Protein AF-L1I7W7-F1 (afdb_monomer_lite)

Organism: Guillardia theta (strain CCMP2712) (NCBI:txid905079)

Structure (mmCIF, N/CA/C/O backbone):
data_AF-L1I7W7-F1
#
_entry.id   AF-L1I7W7-F1
#
loop_
_atom_site.group_PDB
_atom_site.id
_atom_site.type_symbol
_atom_site.label_atom_id
_atom_site.label_alt_id
_atom_site.label_comp_id
_atom_site.label_asym_id
_atom_site.label_entity_id
_atom_site.label_seq_id
_atom_site.pdbx_PDB_ins_code
_atom_site.Cartn_x
_atom_site.Cartn_y
_atom_site.Cartn_z
_atom_site.occupancy
_atom_site.B_iso_or_equiv
_atom_site.auth_seq_id
_atom_site.auth_comp_id
_atom_site.auth_asym_id
_atom_site.auth_atom_id
_atom_site.pdbx_PDB_model_num
ATOM 1 N N . MET A 1 1 ? 1.269 -65.094 30.958 1.00 36.72 1 MET A N 1
ATOM 2 C CA . MET A 1 1 ? 2.518 -65.796 30.588 1.00 36.72 1 MET A CA 1
ATOM 3 C C . MET A 1 1 ? 2.529 -65.877 29.067 1.00 36.72 1 MET A C 1
ATOM 5 O O . MET A 1 1 ? 1.507 -66.263 28.523 1.00 36.72 1 MET A O 1
ATOM 9 N N . LEU A 1 2 ? 3.437 -65.154 28.394 1.00 35.75 2 LEU A N 1
ATOM 10 C CA . LEU A 1 2 ? 4.719 -65.674 27.857 1.00 35.75 2 LEU A CA 1
ATOM 11 C C . LEU A 1 2 ? 4.462 -66.864 26.915 1.00 35.75 2 LEU A C 1
ATOM 13 O O . LEU A 1 2 ? 3.863 -67.830 27.360 1.00 35.75 2 LEU A O 1
ATOM 17 N N . GLY A 1 3 ? 4.860 -66.923 25.649 1.00 29.97 3 GLY A N 1
ATOM 18 C CA . GLY A 1 3 ? 5.730 -66.153 24.753 1.00 29.97 3 GLY A CA 1
ATOM 19 C C . GLY A 1 3 ? 5.675 -66.890 23.389 1.00 29.97 3 GLY A C 1
ATOM 20 O O . GLY A 1 3 ? 5.255 -68.041 23.355 1.00 29.97 3 GLY A O 1
ATOM 21 N N . SER A 1 4 ? 5.854 -66.221 22.243 1.00 33.38 4 SER A N 1
ATOM 22 C CA . SER A 1 4 ? 7.149 -66.083 21.532 1.00 33.38 4 SER A CA 1
ATOM 23 C C . SER A 1 4 ? 7.633 -67.430 20.923 1.00 33.38 4 SER A C 1
ATOM 25 O O . SER A 1 4 ? 7.645 -68.423 21.631 1.00 33.38 4 SER A O 1
ATOM 27 N N . THR A 1 5 ? 8.092 -67.604 19.671 1.00 39.66 5 THR A N 1
ATOM 28 C CA . THR A 1 5 ? 8.604 -66.693 18.624 1.00 39.66 5 THR A CA 1
ATOM 29 C C . THR A 1 5 ? 8.918 -67.487 17.323 1.00 39.66 5 THR A C 1
ATOM 31 O O . THR A 1 5 ? 9.081 -68.702 17.386 1.00 39.66 5 THR A O 1
ATOM 34 N N . THR A 1 6 ? 9.199 -66.747 16.228 1.00 45.16 6 THR A N 1
ATOM 35 C CA . THR A 1 6 ? 10.206 -66.980 15.136 1.00 45.16 6 THR A CA 1
ATOM 36 C C . THR A 1 6 ? 9.946 -68.022 14.025 1.00 45.16 6 THR A C 1
ATOM 38 O O . THR A 1 6 ? 9.385 -69.064 14.314 1.00 45.16 6 THR A O 1
ATOM 41 N N . HIS A 1 7 ? 10.368 -67.891 12.747 1.00 38.56 7 HIS A N 1
ATOM 42 C CA . HIS A 1 7 ? 11.077 -66.882 11.913 1.00 38.56 7 HIS A CA 1
ATOM 43 C C . HIS A 1 7 ? 11.043 -67.322 10.417 1.00 38.56 7 HIS A C 1
ATOM 45 O O . HIS A 1 7 ? 10.821 -68.498 10.149 1.00 38.56 7 HIS A O 1
ATOM 51 N N . GLY A 1 8 ? 11.390 -66.414 9.484 1.00 31.00 8 GLY A N 1
ATOM 52 C CA . GLY A 1 8 ? 11.842 -66.715 8.102 1.00 31.00 8 GLY A CA 1
ATOM 53 C C . GLY A 1 8 ? 11.223 -65.780 7.045 1.00 31.00 8 GLY A C 1
ATOM 54 O O . GLY A 1 8 ? 10.078 -66.000 6.679 1.00 31.00 8 GLY A O 1
ATOM 55 N N . ILE A 1 9 ? 11.779 -64.598 6.722 1.00 40.31 9 ILE A N 1
ATOM 56 C CA . ILE A 1 9 ? 12.959 -64.242 5.881 1.00 40.31 9 ILE A CA 1
ATOM 57 C C . ILE A 1 9 ? 12.715 -64.385 4.365 1.00 40.31 9 ILE A C 1
ATOM 59 O O . ILE A 1 9 ? 12.495 -65.486 3.874 1.00 40.31 9 ILE A O 1
ATOM 63 N N . GLY A 1 10 ? 12.905 -63.276 3.633 1.00 29.59 10 GLY A N 1
ATOM 64 C CA . GLY A 1 10 ? 13.321 -63.287 2.225 1.00 29.59 10 GLY A CA 1
ATOM 65 C C . GLY A 1 10 ? 12.879 -62.067 1.409 1.00 29.59 10 GLY A C 1
ATOM 66 O O . GLY A 1 10 ? 11.707 -61.979 1.056 1.00 29.59 10 GLY A O 1
ATOM 67 N N . GLY A 1 11 ? 13.818 -61.179 1.050 1.00 30.36 11 GLY A N 1
ATOM 68 C CA . GLY A 1 11 ? 13.628 -60.234 -0.061 1.00 30.36 11 GLY A CA 1
ATOM 69 C C . GLY A 1 11 ? 14.440 -58.937 -0.009 1.00 30.36 11 GLY A C 1
ATOM 70 O O . GLY A 1 11 ? 13.844 -57.871 0.095 1.00 30.36 11 GLY A O 1
ATOM 71 N N . ASP A 1 12 ? 15.769 -59.024 -0.119 1.00 37.72 12 ASP A N 1
ATOM 72 C CA . ASP A 1 12 ? 16.645 -57.892 -0.456 1.00 37.72 12 ASP A CA 1
ATOM 73 C C . ASP A 1 12 ? 16.479 -57.480 -1.926 1.00 37.72 12 ASP A C 1
ATOM 75 O O . ASP A 1 12 ? 16.377 -58.334 -2.810 1.00 37.72 12 ASP A O 1
ATOM 79 N N . SER A 1 13 ? 16.544 -56.176 -2.203 1.00 42.34 13 SER A N 1
ATOM 80 C CA . SER A 1 13 ? 17.014 -55.616 -3.480 1.00 42.34 13 SER A CA 1
ATOM 81 C C . SER A 1 13 ? 17.411 -54.153 -3.284 1.00 42.34 13 SER A C 1
ATOM 83 O O . SER A 1 13 ? 16.583 -53.246 -3.337 1.00 42.34 13 SER A O 1
ATOM 85 N N . ASP A 1 14 ? 18.706 -53.950 -3.059 1.00 39.72 14 ASP A N 1
ATOM 86 C CA . ASP A 1 14 ? 19.406 -52.678 -3.211 1.00 39.72 14 ASP A CA 1
ATOM 87 C C . ASP A 1 14 ? 19.551 -52.336 -4.700 1.00 39.72 14 ASP A C 1
ATOM 89 O O . ASP A 1 14 ? 19.988 -53.181 -5.483 1.00 39.72 14 ASP A O 1
ATOM 93 N N . SER A 1 15 ? 19.291 -51.082 -5.081 1.00 38.31 15 SER A N 1
ATOM 94 C CA . SER A 1 15 ? 20.056 -50.368 -6.116 1.00 38.31 15 SER A CA 1
ATOM 95 C C . SER A 1 15 ? 19.756 -48.868 -6.112 1.00 38.31 15 SER A C 1
ATOM 97 O O . SER A 1 15 ? 18.622 -48.418 -6.248 1.00 38.31 15 SER A O 1
ATOM 99 N N . LYS A 1 16 ? 20.853 -48.124 -5.965 1.00 38.41 16 LYS A N 1
ATOM 100 C CA . LYS A 1 16 ? 21.059 -46.674 -6.021 1.00 38.41 16 LYS A CA 1
ATOM 101 C C . LYS A 1 16 ? 20.356 -45.978 -7.193 1.00 38.41 16 LYS A C 1
ATOM 103 O O . LYS A 1 16 ? 20.310 -46.514 -8.295 1.00 38.41 16 LYS A O 1
ATOM 108 N N . GLY A 1 17 ? 19.979 -44.716 -6.992 1.00 28.34 17 GLY A N 1
ATOM 109 C CA . GLY A 1 17 ? 19.540 -43.850 -8.087 1.00 28.34 17 GLY A CA 1
ATOM 110 C C . GLY A 1 17 ? 19.061 -42.481 -7.628 1.00 28.34 17 GLY A C 1
ATOM 111 O O . GLY A 1 17 ? 17.872 -42.206 -7.600 1.00 28.34 17 GLY A O 1
ATOM 112 N N . GLU A 1 18 ? 20.017 -41.651 -7.239 1.00 36.47 18 GLU A N 1
ATOM 113 C CA . GLU A 1 18 ? 19.978 -40.191 -7.285 1.00 36.47 18 GLU A CA 1
ATOM 114 C C . GLU A 1 18 ? 19.072 -39.642 -8.409 1.00 36.47 18 GLU A C 1
ATOM 116 O O . GLU A 1 18 ? 19.263 -39.998 -9.568 1.00 36.47 18 GLU A O 1
ATOM 121 N N . LEU A 1 19 ? 18.109 -38.773 -8.076 1.00 35.06 19 LEU A N 1
ATOM 122 C CA . LEU A 1 19 ? 17.846 -37.516 -8.789 1.00 35.06 19 LEU A CA 1
ATOM 123 C C . LEU A 1 19 ? 16.669 -36.774 -8.156 1.00 35.06 19 LEU A C 1
ATOM 125 O O . LEU A 1 19 ? 15.509 -37.183 -8.204 1.00 35.06 19 LEU A O 1
ATOM 129 N N . ALA A 1 20 ? 17.016 -35.624 -7.587 1.00 43.81 20 ALA A N 1
ATOM 130 C CA . ALA A 1 20 ? 16.109 -34.525 -7.361 1.00 43.81 20 ALA A CA 1
ATOM 131 C C . ALA A 1 20 ? 15.291 -34.251 -8.631 1.00 43.81 20 ALA A C 1
ATOM 133 O O . ALA A 1 20 ? 15.843 -33.947 -9.684 1.00 43.81 20 ALA A O 1
ATOM 134 N N . MET A 1 21 ? 13.972 -34.296 -8.504 1.00 35.28 21 MET A N 1
ATOM 135 C CA . MET A 1 21 ? 13.055 -33.671 -9.449 1.00 35.28 21 MET A CA 1
ATOM 136 C C . MET A 1 21 ? 12.176 -32.727 -8.634 1.00 35.28 21 MET A C 1
ATOM 138 O O . MET A 1 21 ? 10.997 -32.962 -8.386 1.00 35.28 21 MET A O 1
ATOM 142 N N . ALA A 1 22 ? 12.811 -31.644 -8.180 1.00 39.53 22 ALA A N 1
ATOM 143 C CA . ALA A 1 22 ? 12.127 -30.389 -7.942 1.00 39.53 22 ALA A CA 1
ATOM 144 C C . ALA A 1 22 ? 11.500 -29.962 -9.276 1.00 39.53 22 ALA A C 1
ATOM 146 O O . ALA A 1 22 ? 12.145 -29.329 -10.104 1.00 39.53 22 ALA A O 1
ATOM 147 N N . HIS A 1 23 ? 10.255 -30.361 -9.509 1.00 33.94 23 HIS A N 1
ATOM 148 C CA . HIS A 1 23 ? 9.480 -29.904 -10.649 1.00 33.94 23 HIS A CA 1
ATOM 149 C C . HIS A 1 23 ? 8.159 -29.327 -10.160 1.00 33.94 23 HIS A C 1
ATOM 151 O O . HIS A 1 23 ? 7.252 -30.052 -9.764 1.00 33.94 23 HIS A O 1
ATOM 157 N N . GLY A 1 24 ? 8.059 -27.999 -10.253 1.00 33.09 24 GLY A N 1
ATOM 158 C CA . GLY A 1 24 ? 6.785 -27.369 -10.588 1.00 33.09 24 GLY A CA 1
ATOM 159 C C . GLY A 1 24 ? 6.211 -26.332 -9.629 1.00 33.09 24 GLY A C 1
ATOM 160 O O . GLY A 1 24 ? 5.059 -25.963 -9.822 1.00 33.09 24 GLY A O 1
ATOM 161 N N . ASP A 1 25 ? 6.961 -25.802 -8.660 1.00 34.22 25 ASP A N 1
ATOM 162 C CA . ASP A 1 25 ? 6.458 -24.733 -7.767 1.00 34.22 25 ASP A CA 1
ATOM 163 C C . ASP A 1 25 ? 6.456 -23.322 -8.407 1.00 34.22 25 ASP A C 1
ATOM 165 O O . ASP A 1 25 ? 6.313 -22.299 -7.743 1.00 34.22 25 ASP A O 1
ATOM 169 N N . GLU A 1 26 ? 6.604 -23.225 -9.732 1.00 38.19 26 GLU A N 1
ATOM 170 C CA . GLU A 1 26 ? 6.532 -21.939 -10.443 1.00 38.19 26 GLU A CA 1
ATOM 171 C C . GLU A 1 26 ? 5.134 -21.641 -11.018 1.00 38.19 26 GLU A C 1
ATOM 173 O O . GLU A 1 26 ? 4.809 -20.480 -11.282 1.00 38.19 26 GLU A O 1
ATOM 178 N N . GLY A 1 27 ? 4.273 -22.660 -11.161 1.00 29.30 27 GLY A N 1
ATOM 179 C CA . GLY A 1 27 ? 2.928 -22.522 -11.740 1.00 29.30 27 GLY A CA 1
ATOM 180 C C . GLY A 1 27 ? 1.844 -22.116 -10.733 1.00 29.30 27 GLY A C 1
ATOM 181 O O . GLY A 1 27 ? 1.036 -21.230 -11.010 1.00 29.30 27 GLY A O 1
ATOM 182 N N . LEU A 1 28 ? 1.859 -22.704 -9.531 1.00 31.97 28 LEU A N 1
ATOM 183 C CA . LEU A 1 28 ? 0.909 -22.383 -8.451 1.00 31.97 28 LEU A CA 1
ATOM 184 C C . LEU A 1 28 ? 1.256 -21.063 -7.736 1.00 31.97 28 LEU A C 1
ATOM 186 O O . LEU A 1 28 ? 0.375 -20.387 -7.202 1.00 31.97 28 LEU A O 1
ATOM 190 N N . SER A 1 29 ? 2.525 -20.650 -7.809 1.00 50.75 29 SER A N 1
ATOM 191 C CA . SER A 1 29 ? 3.055 -19.428 -7.193 1.00 50.75 29 SER A CA 1
ATOM 192 C C . SER A 1 29 ? 2.474 -18.138 -7.798 1.00 50.75 29 SER A C 1
ATOM 194 O O . SER A 1 29 ? 2.184 -17.193 -7.066 1.00 50.75 29 SER A O 1
ATOM 196 N N . ARG A 1 30 ? 2.205 -18.089 -9.114 1.00 47.62 30 ARG A N 1
ATOM 197 C CA . ARG A 1 30 ? 1.651 -16.883 -9.770 1.00 47.62 30 ARG A CA 1
ATOM 198 C C . ARG A 1 30 ? 0.134 -16.749 -9.636 1.00 47.62 30 ARG A C 1
ATOM 200 O O . ARG A 1 30 ? -0.354 -15.645 -9.405 1.00 47.62 30 ARG A O 1
ATOM 207 N N . ILE A 1 31 ? -0.604 -17.855 -9.747 1.00 46.19 31 ILE A N 1
ATOM 208 C CA . ILE A 1 31 ? -2.075 -17.859 -9.646 1.00 46.19 31 ILE A CA 1
ATOM 209 C C . ILE A 1 31 ? -2.506 -17.541 -8.205 1.00 46.19 31 ILE A C 1
ATOM 211 O O . ILE A 1 31 ? -3.399 -16.722 -7.994 1.00 46.19 31 ILE A O 1
ATOM 215 N N . GLY A 1 32 ? -1.812 -18.100 -7.203 1.00 57.44 32 GLY A N 1
ATOM 216 C CA . GLY A 1 32 ? -2.049 -17.778 -5.793 1.00 57.44 32 GLY A CA 1
ATOM 217 C C . GLY A 1 32 ? -1.749 -16.314 -5.441 1.00 57.44 32 GLY A C 1
ATOM 218 O O . GLY A 1 32 ? -2.516 -15.693 -4.709 1.00 57.44 32 GLY A O 1
ATOM 219 N N . GLN A 1 33 ? -0.682 -15.733 -6.006 1.00 59.97 33 GLN A N 1
ATOM 220 C CA . GLN A 1 33 ? -0.323 -14.326 -5.783 1.00 59.97 33 GLN A CA 1
ATOM 221 C C . GLN A 1 33 ? -1.283 -13.346 -6.468 1.00 59.97 33 GLN A C 1
ATOM 223 O O . GLN A 1 33 ? -1.671 -12.361 -5.845 1.00 59.97 33 GLN A O 1
ATOM 228 N N . SER A 1 34 ? -1.714 -13.620 -7.707 1.00 61.56 34 SER A N 1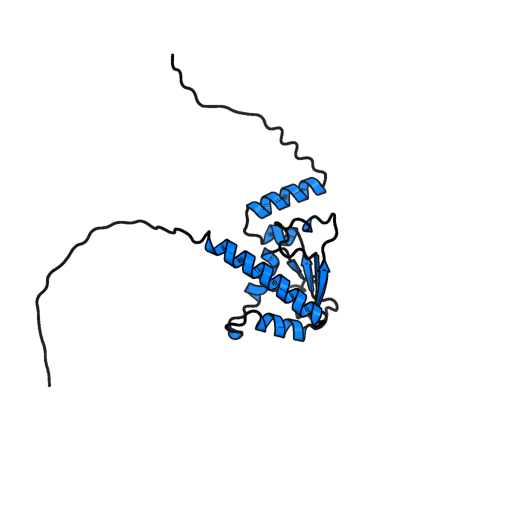
ATOM 229 C CA . SER A 1 34 ? -2.721 -12.791 -8.392 1.00 61.56 34 SER A CA 1
ATOM 230 C C . SER A 1 34 ? -4.035 -12.773 -7.609 1.00 61.56 34 SER A C 1
ATOM 232 O O . SER A 1 34 ? -4.576 -11.706 -7.328 1.00 61.56 34 SER A O 1
ATOM 234 N N . ASN A 1 35 ? -4.484 -13.945 -7.147 1.00 74.81 35 ASN A N 1
ATOM 235 C CA . ASN A 1 35 ? -5.680 -14.062 -6.315 1.00 74.81 35 ASN A CA 1
ATOM 236 C C . ASN A 1 35 ? -5.538 -13.307 -4.988 1.00 74.81 35 ASN A C 1
ATOM 238 O O . ASN A 1 35 ? -6.505 -12.705 -4.521 1.00 74.81 35 ASN A O 1
ATOM 242 N N . GLN A 1 36 ? -4.349 -13.306 -4.379 1.00 80.00 36 GLN A N 1
ATOM 243 C CA . GLN A 1 36 ? -4.090 -12.569 -3.143 1.00 80.00 36 GLN A CA 1
ATOM 244 C C . GLN A 1 36 ? -4.143 -11.051 -3.354 1.00 80.00 36 GLN A C 1
ATOM 246 O O . GLN A 1 36 ? -4.716 -10.347 -2.523 1.00 80.00 36 GLN A O 1
ATOM 251 N N . ILE A 1 37 ? -3.582 -10.548 -4.456 1.00 85.00 37 ILE A N 1
ATOM 252 C CA . ILE A 1 37 ? -3.578 -9.116 -4.781 1.00 85.00 37 ILE A CA 1
ATOM 253 C C . ILE A 1 37 ? -4.999 -8.625 -5.065 1.00 85.00 37 ILE A C 1
ATOM 255 O O . ILE A 1 37 ? -5.428 -7.637 -4.469 1.00 85.00 37 ILE A O 1
ATOM 259 N N . ASP A 1 38 ? -5.757 -9.341 -5.896 1.00 85.88 38 ASP A N 1
ATOM 260 C CA . ASP A 1 38 ? -7.149 -8.987 -6.192 1.00 85.88 38 ASP A CA 1
ATOM 261 C C . ASP A 1 38 ? -8.028 -9.061 -4.938 1.00 85.88 38 ASP A C 1
ATOM 263 O O . ASP A 1 38 ? -8.863 -8.185 -4.695 1.00 85.88 38 ASP A O 1
ATOM 267 N N . SER A 1 39 ? -7.807 -10.070 -4.090 1.00 87.38 39 SER A N 1
ATOM 268 C CA . SER A 1 39 ? -8.501 -10.191 -2.803 1.00 87.38 39 SER A CA 1
ATOM 269 C C . SER A 1 39 ? -8.155 -9.043 -1.858 1.00 87.38 39 SER A C 1
ATOM 271 O O . SER A 1 39 ? -9.043 -8.524 -1.183 1.00 87.38 39 SER A O 1
ATOM 273 N N . PHE A 1 40 ? -6.893 -8.608 -1.824 1.00 90.94 40 PHE A N 1
ATOM 274 C CA . PHE A 1 40 ? -6.474 -7.469 -1.011 1.00 90.94 40 PHE A CA 1
ATOM 275 C C . PHE A 1 40 ? -7.054 -6.151 -1.538 1.00 90.94 40 PHE A C 1
ATOM 277 O O . PHE A 1 40 ? -7.517 -5.323 -0.757 1.00 90.94 40 PHE A O 1
ATOM 284 N N . ARG A 1 41 ? -7.115 -5.974 -2.863 1.00 91.62 41 ARG A N 1
ATOM 285 C CA . ARG A 1 41 ? -7.770 -4.818 -3.486 1.00 91.62 41 ARG A CA 1
ATOM 286 C C . ARG A 1 41 ? -9.248 -4.743 -3.098 1.00 91.62 41 ARG A C 1
ATOM 288 O O . ARG A 1 41 ? -9.713 -3.696 -2.657 1.00 91.62 41 ARG A O 1
ATOM 295 N N . ARG A 1 42 ? -9.980 -5.859 -3.197 1.00 91.69 42 ARG A N 1
ATOM 296 C CA . ARG A 1 42 ? -11.388 -5.948 -2.761 1.00 91.69 42 ARG A CA 1
ATOM 297 C C . ARG A 1 42 ? -11.547 -5.660 -1.270 1.00 91.69 42 ARG A C 1
ATOM 299 O O . ARG A 1 42 ? -12.465 -4.940 -0.898 1.00 91.6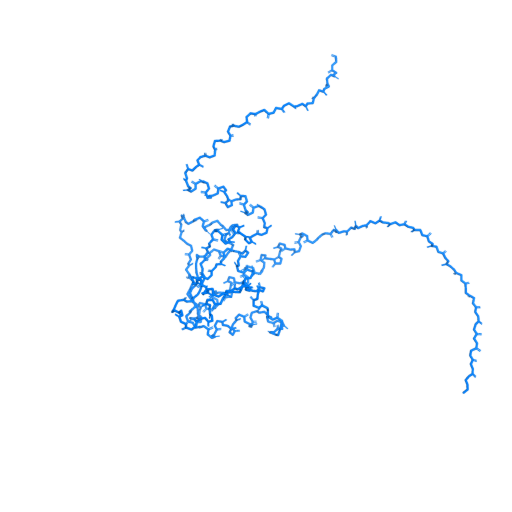9 42 ARG A O 1
ATOM 306 N N . PHE A 1 43 ? -10.639 -6.172 -0.440 1.00 93.06 43 PHE A N 1
ATOM 307 C CA . PHE A 1 43 ? -10.596 -5.878 0.992 1.00 93.06 43 PHE A CA 1
ATOM 308 C C . PHE A 1 43 ? -10.467 -4.370 1.268 1.00 93.06 43 PHE A C 1
ATOM 310 O O . PHE A 1 43 ? -11.214 -3.838 2.084 1.00 93.06 43 PHE A O 1
ATOM 317 N N . LEU A 1 44 ? -9.586 -3.656 0.558 1.00 94.69 44 LEU A N 1
ATOM 318 C CA . LEU A 1 44 ? -9.451 -2.203 0.714 1.00 94.69 44 LEU A CA 1
ATOM 319 C C . LEU A 1 44 ? -10.726 -1.448 0.315 1.00 94.69 44 LEU A C 1
ATOM 321 O O . LEU A 1 44 ? -11.137 -0.541 1.035 1.00 94.69 44 LEU A O 1
ATOM 325 N N . TYR A 1 45 ? -11.377 -1.826 -0.789 1.00 94.75 45 TYR A N 1
ATOM 326 C CA . TYR A 1 45 ? -12.629 -1.187 -1.210 1.00 94.75 45 TYR A CA 1
ATOM 327 C C . TYR A 1 45 ? -13.807 -1.495 -0.272 1.00 94.75 45 TYR A C 1
ATOM 329 O O . TYR A 1 45 ? -14.621 -0.610 -0.012 1.00 94.75 45 TYR A O 1
ATOM 337 N N . ASP A 1 46 ? -13.877 -2.701 0.297 1.00 95.25 46 ASP A N 1
AT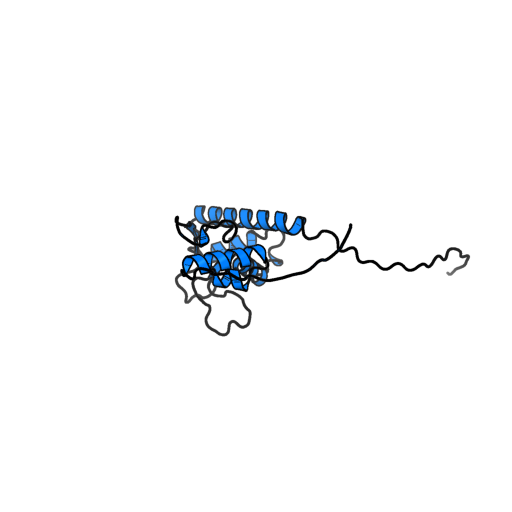OM 338 C CA . ASP A 1 46 ? -14.845 -3.026 1.353 1.00 95.25 46 ASP A CA 1
ATOM 339 C C . ASP A 1 46 ? -14.629 -2.133 2.588 1.00 95.25 46 ASP A C 1
ATOM 341 O O . ASP A 1 46 ? -15.575 -1.540 3.106 1.00 95.25 46 ASP A O 1
ATOM 345 N N . LEU A 1 47 ? -13.377 -1.931 3.009 1.00 96.12 47 LEU A N 1
ATOM 346 C CA . LEU A 1 47 ? -13.052 -1.009 4.102 1.00 96.12 47 LEU A CA 1
ATOM 347 C C . LEU A 1 47 ? -13.322 0.459 3.773 1.00 96.12 47 LEU A C 1
ATOM 349 O O . LEU A 1 47 ? -13.689 1.223 4.668 1.00 96.12 47 LEU A O 1
ATOM 353 N N . MET A 1 48 ? -13.173 0.855 2.512 1.00 96.38 48 MET A N 1
ATOM 354 C CA . MET A 1 48 ? -13.540 2.192 2.055 1.00 96.38 48 MET A CA 1
ATOM 355 C C . MET A 1 48 ? -15.050 2.416 2.175 1.00 96.38 48 MET A C 1
ATOM 357 O O . MET A 1 48 ? -15.471 3.447 2.689 1.00 96.38 48 MET A O 1
ATOM 361 N N . SER A 1 49 ? -15.867 1.421 1.803 1.00 96.38 49 SER A N 1
ATOM 362 C CA . SER A 1 49 ? -17.330 1.486 1.954 1.00 96.38 49 SER A CA 1
ATOM 363 C C . SER A 1 49 ? -17.798 1.597 3.415 1.00 96.38 49 SER A C 1
ATOM 365 O O . SER A 1 49 ? -18.887 2.094 3.681 1.00 96.38 49 SER A O 1
ATOM 367 N N . LYS A 1 50 ? -16.953 1.173 4.366 1.00 96.44 50 LYS A N 1
ATOM 368 C CA . LYS A 1 50 ? -17.173 1.250 5.823 1.00 96.44 50 LYS A CA 1
ATOM 369 C C . LYS A 1 50 ? -16.526 2.485 6.467 1.00 96.44 50 LYS A C 1
ATOM 371 O O . LYS A 1 50 ? -16.496 2.605 7.696 1.00 96.44 50 LYS A O 1
ATOM 376 N N . GLU A 1 51 ? -15.960 3.375 5.650 1.00 96.56 51 GLU A N 1
ATOM 377 C CA . GLU A 1 51 ? -15.238 4.577 6.082 1.00 96.56 51 GLU A CA 1
ATOM 378 C C . GLU A 1 51 ? -14.074 4.268 7.044 1.00 96.56 51 GLU A C 1
ATOM 380 O O . GLU A 1 51 ? -13.745 5.051 7.936 1.00 96.56 51 GLU A O 1
ATOM 385 N N . VAL A 1 52 ? -13.462 3.089 6.908 1.00 95.75 52 VAL A N 1
ATOM 386 C CA . VAL A 1 52 ? -12.272 2.701 7.683 1.00 95.75 52 VAL A CA 1
ATOM 387 C C . VAL A 1 52 ? -11.014 3.242 7.011 1.00 95.75 52 VAL A C 1
ATOM 389 O O . VAL A 1 52 ? -10.068 3.642 7.694 1.00 95.75 52 VAL A O 1
ATOM 392 N N . VAL A 1 53 ? -11.010 3.286 5.677 1.00 96.06 53 VAL A N 1
ATOM 393 C CA . VAL A 1 53 ? -9.914 3.821 4.865 1.00 96.06 53 VAL A CA 1
ATOM 394 C C . VAL A 1 53 ? -10.423 4.763 3.777 1.00 96.06 53 VAL A C 1
ATOM 396 O O . VAL A 1 53 ? -11.572 4.676 3.358 1.00 96.06 53 VAL A O 1
ATOM 399 N N . ILE A 1 54 ? -9.541 5.624 3.276 1.00 95.94 54 ILE A N 1
ATOM 400 C CA . ILE A 1 54 ? -9.715 6.361 2.020 1.00 95.94 54 ILE A CA 1
ATOM 401 C C . ILE A 1 54 ? -8.674 5.835 1.042 1.00 95.94 54 ILE A C 1
ATOM 403 O O . ILE A 1 54 ? -7.488 5.827 1.370 1.00 95.94 54 ILE A O 1
ATOM 407 N N . VAL A 1 55 ? -9.097 5.419 -0.148 1.00 94.94 55 VAL A N 1
ATOM 408 C CA . VAL A 1 55 ? -8.200 4.974 -1.220 1.00 94.94 55 VAL A CA 1
ATOM 409 C C . VAL A 1 55 ? -7.988 6.125 -2.203 1.00 94.94 55 VAL A C 1
ATOM 411 O O . VAL A 1 55 ? -8.945 6.718 -2.689 1.00 94.94 55 VAL A O 1
ATOM 414 N N . GLU A 1 56 ? -6.729 6.450 -2.488 1.00 92.94 56 GLU A N 1
ATOM 415 C CA . GLU A 1 56 ? -6.337 7.369 -3.556 1.00 92.94 56 GLU A CA 1
ATOM 416 C C . GLU A 1 56 ? -5.982 6.546 -4.796 1.00 92.94 56 GLU A C 1
ATOM 418 O O . GLU A 1 56 ? -5.001 5.794 -4.808 1.00 92.94 56 GLU A O 1
ATOM 423 N N . GLU A 1 57 ? -6.797 6.672 -5.838 1.00 88.25 57 GLU A N 1
ATOM 424 C CA . GLU A 1 57 ? -6.561 6.005 -7.117 1.00 88.25 57 GLU A CA 1
ATOM 425 C C . GLU A 1 57 ? -5.455 6.703 -7.918 1.00 88.25 57 GLU A C 1
ATOM 427 O O . GLU A 1 57 ? -5.101 7.862 -7.682 1.00 88.25 57 GLU A O 1
ATOM 432 N N . LEU A 1 58 ? -4.872 5.961 -8.855 1.00 86.75 58 LEU A N 1
ATOM 433 C CA . LEU A 1 58 ? -3.829 6.470 -9.738 1.00 86.75 58 LEU A CA 1
ATOM 434 C C . LEU A 1 58 ? -4.393 7.514 -10.702 1.00 86.75 58 LEU A C 1
ATOM 436 O O . LEU A 1 58 ? -5.505 7.363 -11.207 1.00 86.75 58 LEU A O 1
ATOM 440 N N . LYS A 1 59 ? -3.601 8.546 -11.001 1.00 79.69 59 LYS A N 1
ATOM 441 C CA . LYS A 1 59 ? -3.921 9.516 -12.052 1.00 79.69 59 LYS A CA 1
ATOM 442 C C . LYS A 1 59 ? -3.084 9.227 -13.286 1.00 79.69 59 LYS A C 1
ATOM 444 O O . LYS A 1 59 ? -1.950 8.770 -13.182 1.00 79.69 59 LYS A O 1
ATOM 449 N N . GLU A 1 60 ? -3.650 9.506 -14.453 1.00 71.31 60 GLU A N 1
ATOM 450 C CA . GLU A 1 60 ? -2.970 9.320 -15.731 1.00 71.31 60 GLU A CA 1
ATOM 451 C C . GLU A 1 60 ? -1.627 10.075 -15.744 1.00 71.31 60 GLU A C 1
ATOM 453 O O . GLU A 1 60 ? -1.567 11.256 -15.402 1.00 71.31 60 GLU A O 1
ATOM 458 N N . GLY A 1 61 ? -0.541 9.369 -16.077 1.00 66.06 61 GLY A N 1
ATOM 459 C CA . GLY A 1 61 ? 0.826 9.907 -16.070 1.00 66.06 61 GLY A CA 1
ATOM 460 C C . GLY A 1 61 ? 1.705 9.486 -14.884 1.00 66.06 61 GLY A C 1
ATOM 461 O O . GLY A 1 61 ? 2.918 9.682 -14.949 1.00 66.06 61 GLY A O 1
ATOM 462 N N . ASP A 1 62 ? 1.161 8.848 -13.842 1.00 69.19 62 ASP A N 1
ATOM 463 C CA . ASP A 1 62 ? 1.984 8.289 -12.764 1.00 69.19 62 ASP A CA 1
ATOM 464 C C . ASP A 1 62 ? 2.785 7.064 -13.263 1.00 69.19 62 ASP A C 1
ATOM 466 O O . ASP A 1 62 ? 2.248 6.170 -13.917 1.00 69.19 62 ASP A O 1
ATOM 470 N N . ILE A 1 63 ? 4.069 6.938 -12.893 1.00 67.00 63 ILE A N 1
ATOM 471 C CA . ILE A 1 63 ? 4.863 5.706 -13.146 1.00 67.00 63 ILE A CA 1
ATOM 472 C C . ILE A 1 63 ? 4.152 4.469 -12.569 1.00 67.00 63 ILE A C 1
ATOM 474 O O . ILE A 1 63 ? 4.225 3.368 -13.123 1.00 67.00 63 ILE A O 1
ATOM 478 N N . ALA A 1 64 ? 3.412 4.681 -11.481 1.00 67.12 64 ALA A N 1
ATOM 479 C CA . ALA A 1 64 ? 2.588 3.694 -10.809 1.00 67.12 64 ALA A CA 1
ATOM 480 C C . ALA A 1 64 ? 1.336 3.263 -11.607 1.00 67.12 64 ALA A C 1
ATOM 482 O O . ALA A 1 64 ? 0.687 2.314 -11.190 1.00 67.12 64 ALA A O 1
ATOM 483 N N . CYS A 1 65 ? 1.008 3.885 -12.750 1.00 70.19 65 CYS A N 1
ATOM 484 C CA . CYS A 1 65 ? -0.050 3.437 -13.675 1.00 70.19 65 CYS A CA 1
ATOM 485 C C . CYS A 1 65 ? 0.271 2.127 -14.398 1.00 70.19 65 CYS A C 1
ATOM 487 O O . CYS A 1 65 ? -0.605 1.546 -15.036 1.00 70.19 65 CYS A O 1
ATOM 489 N N . ASP A 1 66 ? 1.513 1.645 -14.333 1.00 79.44 66 ASP A N 1
ATOM 490 C CA . ASP A 1 66 ? 1.844 0.340 -14.885 1.00 79.44 66 ASP A CA 1
ATOM 491 C C . ASP A 1 66 ? 1.300 -0.782 -13.996 1.00 79.44 66 ASP A C 1
ATOM 493 O O . ASP A 1 66 ? 1.827 -1.040 -12.915 1.00 79.44 66 ASP A O 1
ATOM 497 N N . GLN A 1 67 ? 0.276 -1.483 -14.478 1.00 78.56 67 GLN A N 1
ATOM 498 C CA . GLN A 1 67 ? -0.387 -2.555 -13.736 1.00 78.56 67 GLN A CA 1
ATOM 499 C C . GLN A 1 67 ? 0.547 -3.728 -13.387 1.00 78.56 67 GLN A C 1
ATOM 501 O O . GLN A 1 67 ? 0.303 -4.434 -12.413 1.00 78.56 67 GLN A O 1
ATOM 506 N N . GLU A 1 68 ? 1.639 -3.945 -14.131 1.00 80.69 68 GLU A N 1
ATOM 507 C CA . GLU A 1 68 ? 2.619 -4.970 -13.749 1.00 80.69 68 GLU A CA 1
ATOM 508 C C . GLU A 1 68 ? 3.539 -4.514 -12.607 1.00 80.69 68 GLU A C 1
ATOM 510 O O . GLU A 1 68 ? 4.099 -5.363 -11.913 1.00 80.69 68 GLU A O 1
ATOM 515 N N . LEU A 1 69 ? 3.719 -3.200 -12.417 1.00 84.44 69 LEU A N 1
ATOM 516 C CA . LEU A 1 69 ? 4.509 -2.631 -11.318 1.00 84.44 69 LEU A CA 1
ATOM 517 C C . LEU A 1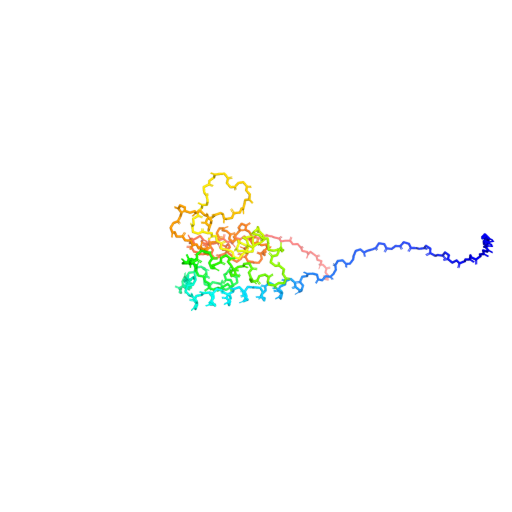 69 ? 3.648 -2.388 -10.075 1.00 84.44 69 LEU A C 1
ATOM 519 O O . LEU A 1 69 ? 4.079 -2.678 -8.962 1.00 84.44 69 LEU A O 1
ATOM 523 N N . ASN A 1 70 ? 2.430 -1.885 -10.270 1.00 87.44 70 ASN A N 1
ATOM 524 C CA . ASN A 1 70 ? 1.452 -1.628 -9.225 1.00 87.44 70 ASN A CA 1
ATOM 525 C C . ASN A 1 70 ? 0.162 -2.410 -9.513 1.00 87.44 70 ASN A C 1
ATOM 527 O O . ASN A 1 70 ? -0.801 -1.869 -10.066 1.00 87.44 70 ASN A O 1
ATOM 531 N N . PRO A 1 71 ? 0.114 -3.691 -9.126 1.00 84.56 71 PRO A N 1
ATOM 532 C CA . PRO A 1 71 ? -1.006 -4.555 -9.471 1.00 84.56 71 PRO A CA 1
ATOM 533 C C . PRO A 1 71 ? -2.284 -4.218 -8.686 1.00 84.56 71 PRO A C 1
ATOM 535 O O . PRO A 1 71 ? -3.367 -4.653 -9.067 1.00 84.56 71 PRO A O 1
ATOM 538 N N . LEU A 1 72 ? -2.191 -3.398 -7.630 1.00 88.62 72 LEU A N 1
ATOM 539 C CA . LEU A 1 72 ? -3.366 -2.870 -6.934 1.00 88.62 72 LEU A CA 1
ATOM 540 C C . LEU A 1 72 ? -4.037 -1.713 -7.678 1.00 88.62 72 LEU A C 1
ATOM 542 O O . LEU A 1 72 ? -5.191 -1.417 -7.383 1.00 88.62 72 LEU A O 1
ATOM 546 N N . ALA A 1 73 ? -3.341 -1.068 -8.620 1.00 89.25 73 ALA A N 1
ATOM 547 C CA . ALA A 1 73 ? -3.792 0.155 -9.280 1.00 89.25 73 ALA A CA 1
ATOM 548 C C . ALA A 1 73 ? -4.192 1.280 -8.292 1.00 89.25 73 ALA A C 1
ATOM 550 O O . ALA A 1 73 ? -5.084 2.081 -8.562 1.00 89.25 73 ALA A O 1
ATOM 551 N N . ILE A 1 74 ? -3.530 1.331 -7.132 1.00 91.69 74 ILE A N 1
ATOM 552 C CA . ILE A 1 74 ? -3.789 2.292 -6.053 1.00 91.69 74 ILE A CA 1
ATOM 553 C C . ILE A 1 74 ? -2.533 3.129 -5.839 1.00 91.69 74 ILE A C 1
ATOM 555 O O . ILE A 1 74 ? -1.434 2.586 -5.752 1.00 91.69 74 ILE A O 1
ATOM 559 N N . LYS A 1 75 ? -2.672 4.447 -5.724 1.00 91.75 75 LYS A N 1
ATOM 560 C CA . LYS A 1 75 ? -1.544 5.332 -5.421 1.00 91.75 75 LYS A CA 1
ATOM 561 C C . LYS A 1 75 ? -1.198 5.293 -3.938 1.00 91.75 75 LYS A C 1
ATOM 563 O O . LYS A 1 75 ? -0.036 5.151 -3.560 1.00 91.75 75 LYS A O 1
ATOM 568 N N . ALA A 1 76 ? -2.217 5.425 -3.101 1.00 93.25 76 ALA A N 1
ATOM 569 C CA . ALA A 1 76 ? -2.084 5.450 -1.656 1.00 93.25 76 ALA A CA 1
ATOM 570 C C . ALA A 1 76 ? -3.405 5.060 -0.989 1.00 93.25 76 ALA A C 1
ATOM 572 O O . ALA A 1 76 ? -4.460 5.087 -1.614 1.00 93.25 76 ALA A O 1
ATOM 573 N N . TRP A 1 77 ? -3.369 4.746 0.301 1.00 94.75 77 TRP A N 1
ATOM 574 C CA . TRP A 1 77 ? -4.576 4.741 1.121 1.00 94.75 77 TRP A CA 1
ATOM 575 C C . TRP A 1 77 ? -4.286 5.278 2.513 1.00 94.75 7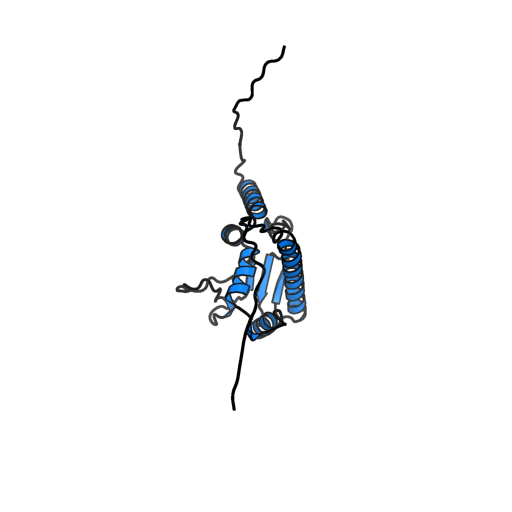7 TRP A C 1
ATOM 577 O O . TRP A 1 77 ? -3.219 5.026 3.074 1.00 94.75 77 TRP A O 1
ATOM 587 N N . ARG A 1 78 ? -5.256 6.001 3.072 1.00 93.81 78 ARG A N 1
ATOM 588 C CA . ARG A 1 78 ? -5.227 6.525 4.440 1.00 93.81 78 ARG A CA 1
ATOM 589 C C . ARG A 1 78 ? -6.158 5.718 5.323 1.00 93.81 78 ARG A C 1
ATOM 591 O O . ARG A 1 78 ? -7.233 5.328 4.888 1.00 93.81 78 ARG A O 1
ATOM 598 N N . VAL A 1 79 ? -5.753 5.473 6.557 1.00 92.88 79 VAL A N 1
ATOM 599 C CA . VAL A 1 79 ? -6.511 4.749 7.574 1.00 92.88 79 VAL A CA 1
ATOM 600 C C . VAL A 1 79 ? -7.150 5.774 8.501 1.00 92.88 79 VAL A C 1
ATOM 602 O O . VAL A 1 79 ? -6.448 6.470 9.227 1.00 92.88 79 VAL A O 1
ATOM 605 N N . LEU A 1 80 ? -8.480 5.856 8.468 1.00 92.25 80 LEU A N 1
ATOM 606 C CA . LEU A 1 80 ? -9.271 6.770 9.296 1.00 92.25 80 LEU A CA 1
ATOM 607 C C . LEU A 1 80 ? -9.561 6.175 10.677 1.00 92.25 80 LEU A C 1
ATOM 609 O O . LEU A 1 80 ? -9.511 6.876 11.684 1.00 92.25 80 LEU A O 1
ATOM 613 N N . LYS A 1 81 ? -9.854 4.869 10.722 1.00 92.12 81 LYS A N 1
ATOM 614 C CA . LYS A 1 81 ? -10.220 4.132 11.940 1.00 92.12 81 LYS A CA 1
ATOM 615 C C . LYS A 1 81 ? -9.185 3.035 12.194 1.00 92.12 81 LYS A C 1
ATOM 617 O O . LYS A 1 81 ? -9.283 1.933 11.659 1.00 92.12 81 LYS A O 1
ATOM 622 N N . ILE A 1 82 ? -8.148 3.354 12.972 1.00 87.56 82 ILE A N 1
ATOM 623 C CA . ILE A 1 82 ? -6.971 2.481 13.173 1.00 87.56 82 ILE A CA 1
ATOM 624 C C . ILE A 1 82 ? -7.350 1.146 13.824 1.00 87.56 82 ILE A C 1
ATOM 626 O O . ILE A 1 82 ? -6.849 0.095 13.417 1.00 87.56 82 ILE A O 1
ATOM 630 N N . ASP A 1 83 ? -8.217 1.180 14.834 1.00 88.38 83 ASP A N 1
ATOM 631 C CA . ASP A 1 83 ? -8.614 -0.028 15.560 1.00 88.38 83 ASP A CA 1
ATOM 632 C C . ASP A 1 83 ? -9.423 -0.968 14.656 1.00 88.38 83 ASP A C 1
ATOM 634 O O . ASP A 1 83 ? -9.082 -2.148 14.535 1.00 88.38 83 ASP A O 1
ATOM 638 N N . ASP A 1 84 ? -10.401 -0.426 13.925 1.00 92.00 84 ASP A N 1
ATOM 639 C CA . ASP A 1 84 ? -11.208 -1.174 12.954 1.00 92.00 84 ASP A CA 1
ATOM 640 C C . ASP A 1 84 ? -10.350 -1.752 11.824 1.00 92.00 84 ASP A C 1
ATOM 642 O O . ASP A 1 84 ? -10.530 -2.905 11.429 1.00 92.00 84 ASP A O 1
ATOM 646 N N . TRP A 1 85 ? -9.356 -0.994 11.346 1.00 91.06 85 TRP A N 1
ATOM 647 C CA . TRP A 1 85 ? -8.370 -1.485 10.386 1.00 91.06 85 TRP A CA 1
ATOM 648 C C . TRP A 1 85 ? -7.649 -2.730 10.907 1.00 91.06 85 TRP A C 1
ATOM 650 O O . TRP A 1 85 ? -7.551 -3.734 10.201 1.00 91.06 85 TRP A O 1
ATOM 660 N N . TRP A 1 86 ? -7.160 -2.709 12.150 1.00 87.38 86 TRP A N 1
ATOM 661 C CA . TRP A 1 86 ? -6.449 -3.856 12.714 1.00 87.38 86 TRP A CA 1
ATOM 662 C C . TRP A 1 86 ? -7.355 -5.056 12.975 1.00 87.38 86 TRP A C 1
ATOM 664 O O . TRP A 1 86 ? -6.894 -6.194 12.835 1.00 87.38 86 TRP A O 1
ATOM 674 N N . VAL A 1 87 ? -8.616 -4.829 13.343 1.00 89.12 87 VAL A N 1
ATOM 675 C CA . VAL A 1 87 ? -9.622 -5.894 13.445 1.00 89.12 87 VAL A CA 1
ATOM 676 C C . VAL A 1 87 ? -9.831 -6.536 12.075 1.00 89.12 87 VAL A C 1
ATOM 678 O O . VAL A 1 87 ? -9.684 -7.753 11.946 1.00 89.12 87 VAL A O 1
ATOM 681 N N . ALA A 1 88 ? -10.066 -5.727 11.044 1.00 90.00 88 ALA A N 1
ATOM 682 C CA . ALA A 1 88 ? -10.307 -6.202 9.691 1.00 90.00 88 ALA A CA 1
ATOM 683 C C . ALA A 1 88 ? -9.096 -6.926 9.088 1.00 90.00 88 ALA A C 1
ATOM 685 O O . ALA A 1 88 ? -9.254 -8.000 8.515 1.00 90.00 88 ALA A O 1
ATOM 686 N N . VAL A 1 89 ? -7.875 -6.403 9.264 1.00 87.44 89 VAL A N 1
ATOM 687 C CA . VAL A 1 89 ? -6.647 -7.064 8.789 1.00 87.44 89 VAL A CA 1
ATOM 688 C C . VAL A 1 89 ? -6.486 -8.436 9.437 1.00 87.44 89 VAL A C 1
ATOM 690 O O . VAL A 1 89 ? -6.219 -9.402 8.733 1.00 87.44 89 VAL A O 1
ATOM 693 N N . LYS A 1 90 ? -6.678 -8.562 10.757 1.00 84.44 90 LYS A N 1
ATOM 694 C CA . LYS A 1 90 ? -6.592 -9.869 11.437 1.00 84.44 90 LYS A CA 1
ATOM 695 C C . LYS A 1 90 ? -7.657 -10.837 10.933 1.00 84.44 90 LYS A C 1
ATOM 697 O O . LYS A 1 90 ? -7.367 -12.012 10.733 1.00 84.44 90 LYS A O 1
ATOM 702 N N . GLN A 1 91 ? -8.872 -10.335 10.728 1.00 84.44 91 GLN A N 1
ATOM 703 C CA . GLN A 1 91 ? -9.971 -11.120 10.189 1.00 84.44 91 GLN A CA 1
ATOM 704 C C . GLN A 1 91 ? -9.731 -11.511 8.733 1.00 84.44 91 GLN A C 1
ATOM 706 O O . GLN A 1 91 ? -10.169 -12.576 8.350 1.00 84.44 91 GLN A O 1
ATOM 711 N N . TRP A 1 92 ? -9.034 -10.731 7.912 1.00 82.69 92 TRP A N 1
ATOM 712 C CA . TRP A 1 92 ? -8.807 -11.082 6.505 1.00 82.69 92 TRP A CA 1
ATOM 713 C C . TRP A 1 92 ? -7.976 -12.369 6.328 1.00 82.69 92 TRP A C 1
ATOM 715 O O . TRP A 1 92 ? -8.179 -13.112 5.371 1.00 82.69 92 TRP A O 1
ATOM 725 N N . PHE A 1 93 ? -7.126 -12.727 7.296 1.00 74.44 93 PHE A N 1
ATOM 726 C CA . PHE A 1 93 ? -6.373 -13.996 7.320 1.00 74.44 93 PHE A CA 1
ATOM 727 C C . PHE A 1 93 ? -7.202 -15.181 7.875 1.00 74.44 93 PHE A C 1
ATOM 729 O O . PHE A 1 93 ? -6.695 -16.055 8.578 1.00 74.44 93 PHE A O 1
ATOM 736 N N . GLN A 1 94 ? -8.495 -15.197 7.541 1.00 61.28 94 GLN A N 1
ATOM 737 C CA . GLN A 1 94 ? -9.654 -15.752 8.260 1.00 61.28 94 GLN A CA 1
ATOM 738 C C . GLN A 1 94 ? -9.712 -17.268 8.548 1.00 61.28 94 GLN A C 1
ATOM 740 O O . GLN A 1 94 ? -10.737 -17.744 9.025 1.00 61.28 94 GLN A O 1
ATOM 745 N N . HIS A 1 95 ? -8.649 -18.042 8.332 1.00 58.91 95 HIS A N 1
ATOM 746 C CA . HIS A 1 95 ? -8.625 -19.457 8.734 1.00 58.91 95 HIS A CA 1
ATOM 747 C C . HIS A 1 95 ? -7.996 -19.694 10.107 1.00 58.91 95 HIS A C 1
ATOM 749 O O . HIS A 1 95 ? -8.267 -20.720 10.725 1.00 58.91 95 HIS A O 1
ATOM 755 N N . ASP A 1 96 ? -7.192 -18.751 10.606 1.00 59.97 96 ASP A N 1
ATOM 756 C CA . ASP A 1 96 ? -6.640 -18.805 11.957 1.00 59.97 96 ASP A CA 1
ATOM 757 C C . ASP A 1 96 ? -6.057 -17.437 12.349 1.00 59.97 96 ASP A C 1
ATOM 759 O O . ASP A 1 96 ? -4.916 -17.107 12.015 1.00 59.97 96 ASP A O 1
ATOM 763 N N . ALA A 1 97 ? -6.826 -16.620 13.074 1.00 61.41 97 ALA A N 1
ATOM 764 C CA . ALA A 1 97 ? -6.356 -15.309 13.528 1.00 61.41 97 ALA A CA 1
ATOM 765 C C . ALA A 1 97 ? -5.102 -15.403 14.425 1.00 61.41 97 ALA A C 1
ATOM 767 O O . ALA A 1 97 ? -4.354 -14.429 14.525 1.00 61.41 97 ALA A O 1
ATOM 768 N N . SER A 1 98 ? -4.831 -16.568 15.038 1.00 63.12 98 SER A N 1
ATOM 769 C CA . SER A 1 98 ? -3.613 -16.810 15.823 1.00 63.12 98 SER A CA 1
ATOM 770 C C . SER A 1 98 ? -2.364 -17.001 14.952 1.00 63.12 98 SER A C 1
ATOM 772 O O . SER A 1 98 ? -1.249 -16.753 15.409 1.00 63.12 98 SER A O 1
ATOM 774 N N . LYS A 1 99 ? -2.541 -17.352 13.669 1.00 63.56 99 LYS A N 1
ATOM 775 C CA . LYS A 1 99 ? -1.463 -17.452 12.671 1.00 63.56 99 LYS A CA 1
ATOM 776 C C . LYS A 1 99 ? -1.184 -16.136 11.955 1.00 63.56 99 LYS A C 1
ATOM 778 O O . LYS A 1 99 ? -0.260 -16.079 11.140 1.00 63.56 99 LYS A O 1
ATOM 783 N N . PHE A 1 100 ? -1.941 -15.074 12.245 1.00 70.75 100 PHE A N 1
ATOM 784 C CA . PHE A 1 100 ? -1.650 -13.758 11.691 1.00 70.75 100 PHE A CA 1
ATOM 785 C C . PHE A 1 100 ? -0.242 -13.316 12.096 1.00 70.75 100 PHE A C 1
ATOM 787 O O . PHE A 1 100 ? 0.055 -13.054 13.262 1.00 70.75 100 PHE A O 1
ATOM 794 N N . ASN A 1 101 ? 0.627 -13.186 11.099 1.00 78.44 101 ASN A N 1
ATOM 795 C CA . ASN A 1 101 ? 1.986 -12.726 11.291 1.00 78.44 101 ASN A CA 1
ATOM 796 C C . ASN A 1 101 ? 2.127 -11.305 10.731 1.00 78.44 101 ASN A C 1
ATOM 798 O O . ASN A 1 101 ? 2.160 -11.099 9.517 1.00 78.44 101 ASN A O 1
ATOM 802 N N . MET A 1 102 ? 2.262 -10.323 11.630 1.00 78.94 102 MET A N 1
ATOM 803 C CA . MET A 1 102 ? 2.451 -8.912 11.262 1.00 78.94 102 MET A CA 1
ATOM 804 C C . MET A 1 102 ? 3.627 -8.702 10.307 1.00 78.94 102 MET A C 1
ATOM 806 O O . MET A 1 102 ? 3.529 -7.917 9.366 1.00 78.94 102 MET A O 1
ATOM 810 N N . ARG A 1 103 ? 4.737 -9.416 10.517 1.00 79.69 103 ARG A N 1
ATOM 811 C CA . ARG A 1 103 ? 5.909 -9.316 9.646 1.00 79.69 103 ARG A CA 1
ATOM 812 C C . ARG A 1 103 ? 5.583 -9.817 8.242 1.00 79.69 103 ARG A C 1
ATOM 814 O O . ARG A 1 103 ? 5.968 -9.162 7.281 1.00 79.69 103 ARG A O 1
ATOM 821 N N . ALA A 1 104 ? 4.865 -10.933 8.117 1.00 80.44 104 ALA A N 1
ATOM 822 C CA . ALA A 1 104 ? 4.451 -11.459 6.817 1.00 80.44 104 ALA A CA 1
ATOM 823 C C . ALA A 1 104 ? 3.529 -10.477 6.076 1.00 80.44 104 ALA A C 1
ATOM 825 O O . ALA A 1 104 ? 3.747 -10.220 4.895 1.00 80.44 104 ALA A O 1
ATOM 826 N N . PHE A 1 105 ? 2.575 -9.861 6.783 1.00 84.44 105 PHE A N 1
ATOM 827 C CA . PHE A 1 105 ? 1.701 -8.829 6.223 1.00 84.44 105 PHE A CA 1
ATOM 828 C C . PHE A 1 105 ? 2.489 -7.621 5.694 1.00 84.44 105 PHE A C 1
ATOM 830 O O . PHE A 1 105 ? 2.333 -7.244 4.536 1.00 84.44 105 PHE A O 1
ATOM 837 N N . PHE A 1 106 ? 3.402 -7.050 6.486 1.00 84.50 106 PHE A N 1
ATOM 838 C CA . PHE A 1 106 ? 4.214 -5.920 6.017 1.00 84.50 106 PHE A CA 1
ATOM 839 C C . PHE A 1 106 ? 5.148 -6.302 4.866 1.00 84.50 106 PHE A C 1
ATOM 841 O O . PHE A 1 106 ? 5.330 -5.528 3.931 1.00 84.50 106 PHE A O 1
ATOM 848 N N . MET A 1 107 ? 5.726 -7.505 4.897 1.00 83.25 107 MET A N 1
ATOM 849 C CA . MET A 1 107 ? 6.557 -7.986 3.793 1.00 83.25 107 MET A CA 1
ATOM 850 C C . MET A 1 107 ? 5.752 -8.183 2.508 1.00 83.25 107 MET A C 1
ATOM 852 O O . MET A 1 107 ? 6.277 -7.897 1.436 1.00 83.25 107 MET A O 1
ATOM 856 N N . MET A 1 108 ? 4.493 -8.622 2.602 1.00 87.00 108 MET A N 1
ATOM 857 C CA . MET A 1 108 ? 3.581 -8.666 1.460 1.00 87.00 108 MET A CA 1
ATOM 858 C C . MET A 1 108 ? 3.406 -7.264 0.868 1.00 87.00 108 MET A C 1
ATOM 860 O O . MET A 1 108 ? 3.685 -7.095 -0.313 1.00 87.00 108 MET A O 1
ATOM 864 N N . LEU A 1 109 ? 3.051 -6.260 1.684 1.00 89.44 109 LEU A N 1
ATOM 865 C CA . LEU A 1 109 ? 2.869 -4.873 1.225 1.00 89.44 109 LEU A CA 1
ATOM 866 C C . LEU A 1 109 ? 4.126 -4.300 0.554 1.00 89.44 109 LEU A C 1
ATOM 868 O O . LEU A 1 109 ? 4.042 -3.713 -0.521 1.00 89.44 109 LEU A O 1
ATOM 872 N N . ARG A 1 110 ? 5.310 -4.532 1.129 1.00 87.88 110 ARG A N 1
ATOM 873 C CA . ARG A 1 110 ? 6.570 -4.054 0.538 1.00 87.88 110 ARG A CA 1
ATOM 874 C C . ARG A 1 110 ? 6.906 -4.730 -0.787 1.00 87.88 110 ARG A C 1
ATOM 876 O O . ARG A 1 110 ? 7.390 -4.067 -1.696 1.00 87.88 110 ARG A O 1
ATOM 883 N N . ARG A 1 111 ? 6.634 -6.034 -0.927 1.00 87.50 111 ARG A N 1
ATOM 884 C CA . ARG A 1 111 ? 6.857 -6.779 -2.183 1.00 87.50 111 ARG A CA 1
ATOM 885 C C . ARG A 1 111 ? 6.013 -6.258 -3.344 1.00 87.50 111 ARG A C 1
ATOM 887 O O . ARG A 1 111 ? 6.427 -6.421 -4.488 1.00 87.50 111 ARG A O 1
ATOM 894 N N . ILE A 1 112 ? 4.870 -5.643 -3.044 1.00 88.94 112 ILE A N 1
ATOM 895 C CA . ILE A 1 112 ? 4.000 -4.975 -4.022 1.00 88.94 112 ILE A CA 1
ATOM 896 C C . ILE A 1 112 ? 4.204 -3.449 -4.057 1.00 88.94 112 ILE A C 1
ATOM 898 O O . ILE A 1 112 ? 3.412 -2.742 -4.668 1.00 88.94 112 ILE A O 1
ATOM 902 N N . GLY A 1 113 ? 5.268 -2.939 -3.424 1.00 89.81 113 GLY A N 1
ATOM 903 C CA . GLY A 1 113 ? 5.709 -1.550 -3.554 1.00 89.81 113 GLY A CA 1
ATOM 904 C C . GLY A 1 113 ? 5.089 -0.556 -2.578 1.00 89.81 113 GLY A C 1
ATOM 905 O O . GLY A 1 113 ? 5.274 0.639 -2.764 1.00 89.81 113 GLY A O 1
ATOM 906 N N . PHE A 1 114 ? 4.380 -0.995 -1.537 1.00 90.81 114 PHE A N 1
ATOM 907 C CA . PHE A 1 114 ? 3.757 -0.080 -0.578 1.00 90.81 114 PHE A CA 1
ATOM 908 C C . PHE A 1 114 ? 4.569 0.054 0.705 1.00 90.81 114 PHE A C 1
ATOM 910 O O . PHE A 1 114 ? 4.942 -0.935 1.344 1.00 90.81 114 PHE A O 1
ATOM 917 N N . ARG A 1 115 ? 4.783 1.304 1.116 1.00 88.50 115 ARG A N 1
ATOM 918 C CA . ARG A 1 115 ? 5.418 1.676 2.385 1.00 88.50 115 ARG A CA 1
ATOM 919 C C . ARG A 1 115 ? 4.498 2.582 3.197 1.00 88.50 115 ARG A C 1
ATOM 921 O O . ARG A 1 115 ? 3.672 3.276 2.606 1.00 88.50 115 ARG A O 1
ATOM 928 N N . PRO A 1 116 ? 4.625 2.622 4.530 1.00 87.56 116 PRO A N 1
ATOM 929 C CA . PRO A 1 116 ? 3.851 3.558 5.329 1.00 87.56 116 PRO A CA 1
ATOM 930 C C . PRO A 1 116 ? 4.189 5.015 4.972 1.00 87.56 116 PRO A C 1
ATOM 932 O O . PRO A 1 116 ? 5.326 5.317 4.588 1.00 87.56 116 PRO A O 1
ATOM 935 N N . PHE A 1 117 ? 3.226 5.929 5.143 1.00 84.44 117 PHE A N 1
ATOM 936 C CA . PHE A 1 117 ? 3.485 7.373 5.005 1.00 84.44 117 PHE A CA 1
ATOM 937 C C . PHE A 1 117 ? 4.579 7.831 5.966 1.00 84.44 117 PHE A C 1
ATOM 939 O O . PHE A 1 117 ? 5.525 8.516 5.578 1.00 84.44 117 PHE A O 1
ATOM 946 N N . ASN A 1 118 ? 4.459 7.394 7.217 1.00 75.50 118 ASN A N 1
ATOM 947 C CA . ASN A 1 118 ? 5.341 7.788 8.295 1.00 75.50 118 ASN A CA 1
ATOM 948 C C . ASN A 1 118 ? 6.419 6.733 8.513 1.00 75.50 118 ASN A C 1
ATOM 950 O O . ASN A 1 118 ? 6.131 5.553 8.709 1.00 75.50 118 ASN A O 1
ATOM 954 N N . LYS A 1 119 ? 7.684 7.155 8.496 1.00 66.25 119 LYS A N 1
ATOM 955 C CA . LYS A 1 119 ? 8.791 6.296 8.920 1.00 66.25 119 LYS A CA 1
ATOM 956 C C . LYS A 1 119 ? 8.709 6.161 10.441 1.00 66.25 119 LYS A C 1
ATOM 958 O O . LYS A 1 119 ? 8.611 7.162 11.147 1.00 66.25 119 LYS A O 1
ATOM 963 N N . ALA A 1 120 ? 8.711 4.932 10.954 1.00 58.59 120 ALA A N 1
ATOM 964 C CA . ALA A 1 120 ? 8.815 4.726 12.396 1.00 58.59 120 ALA A CA 1
ATOM 965 C C . ALA A 1 120 ? 10.140 5.335 12.906 1.00 58.59 120 ALA A C 1
ATOM 967 O O . ALA A 1 120 ? 11.151 5.213 12.207 1.00 58.59 120 ALA A O 1
ATOM 968 N N . PRO A 1 121 ? 10.168 5.978 14.090 1.00 50.16 121 PRO A N 1
ATOM 969 C CA . PRO A 1 121 ? 11.424 6.439 14.670 1.00 50.16 121 PRO A CA 1
ATOM 970 C C . PRO A 1 121 ? 12.361 5.246 14.913 1.00 50.16 121 PRO A C 1
ATOM 972 O O . PRO A 1 121 ? 11.919 4.140 15.241 1.00 50.16 121 PRO A O 1
ATOM 975 N N . ALA A 1 122 ? 13.668 5.454 14.738 1.00 41.19 122 ALA A N 1
ATOM 976 C CA . ALA A 1 122 ? 14.674 4.482 15.163 1.00 41.19 122 ALA A CA 1
ATOM 977 C C . ALA A 1 122 ? 14.532 4.236 16.685 1.00 41.19 122 ALA A C 1
ATOM 979 O O . ALA A 1 122 ? 14.261 5.196 17.406 1.00 41.19 122 ALA A O 1
ATOM 980 N N . PRO A 1 123 ? 14.667 2.993 17.195 1.00 47.97 123 PRO A N 1
ATOM 981 C CA . PRO A 1 123 ? 15.433 1.884 16.643 1.00 47.97 123 PRO A CA 1
ATOM 982 C C . PRO A 1 123 ? 14.523 0.714 16.235 1.00 47.97 123 PRO A C 1
ATOM 984 O O . PRO A 1 123 ? 14.485 -0.323 16.893 1.00 47.97 123 PRO A O 1
ATOM 987 N N . ALA A 1 124 ? 13.771 0.831 15.141 1.00 51.38 124 ALA A N 1
ATOM 988 C CA . ALA A 1 124 ? 13.043 -0.320 14.606 1.00 51.38 124 ALA A CA 1
ATOM 989 C C . ALA A 1 124 ? 14.010 -1.283 13.880 1.00 51.38 124 ALA A C 1
ATOM 991 O O . ALA A 1 124 ? 13.978 -1.429 12.661 1.00 51.38 124 ALA A O 1
ATOM 992 N N . THR A 1 125 ? 14.868 -1.974 14.634 1.00 43.47 125 THR A N 1
ATOM 993 C CA . THR A 1 1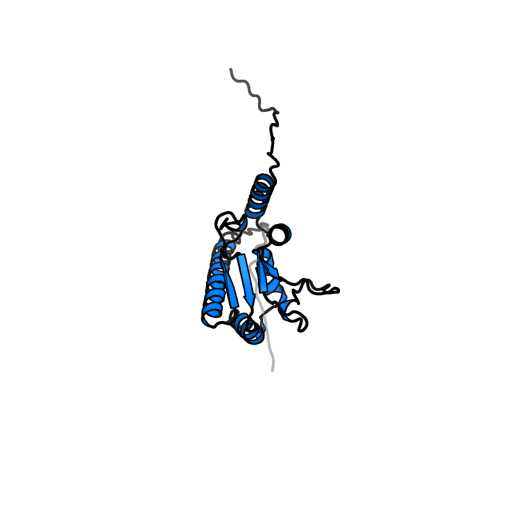25 ? 15.758 -3.051 14.156 1.00 43.47 125 THR A CA 1
ATOM 994 C C . THR A 1 125 ? 14.997 -4.264 13.597 1.00 43.47 125 THR A C 1
ATOM 996 O O . THR A 1 125 ? 15.597 -5.157 13.007 1.00 43.47 125 THR A O 1
ATOM 999 N N . SER A 1 126 ? 13.667 -4.316 13.739 1.00 48.16 126 SER A N 1
ATOM 1000 C CA . SER A 1 126 ? 12.853 -5.492 13.404 1.00 48.16 126 SER A CA 1
ATOM 1001 C C . SER A 1 126 ? 12.283 -5.509 11.980 1.00 48.16 126 SER A C 1
ATOM 1003 O O . SER A 1 126 ? 11.685 -6.512 11.581 1.00 48.16 126 SER A O 1
ATOM 1005 N N . GLY A 1 127 ? 12.436 -4.429 11.203 1.00 50.47 127 GLY A N 1
ATOM 1006 C CA . GLY A 1 127 ? 11.810 -4.320 9.883 1.00 50.47 127 GLY A CA 1
ATOM 1007 C C . GLY A 1 127 ? 10.276 -4.369 9.932 1.00 50.47 127 GLY A C 1
ATOM 1008 O O . GLY A 1 127 ? 9.651 -4.675 8.921 1.00 50.47 127 GLY A O 1
ATOM 1009 N N . MET A 1 128 ? 9.646 -4.099 11.078 1.00 56.56 128 MET A N 1
ATOM 1010 C CA . MET A 1 128 ? 8.192 -3.959 11.189 1.00 56.56 128 MET A CA 1
ATOM 1011 C C . MET A 1 128 ? 7.791 -2.492 11.002 1.00 56.56 128 MET A C 1
ATOM 1013 O O . MET A 1 128 ? 8.404 -1.599 11.583 1.00 56.56 128 MET A O 1
ATOM 1017 N N . ASP A 1 129 ? 6.769 -2.236 10.183 1.00 59.53 129 ASP A N 1
ATOM 1018 C CA . ASP A 1 129 ? 6.232 -0.888 9.975 1.00 59.53 129 ASP A CA 1
ATOM 1019 C C . ASP A 1 129 ? 5.356 -0.495 11.173 1.00 59.53 129 ASP A C 1
ATOM 1021 O O . ASP A 1 129 ? 4.137 -0.658 11.178 1.00 59.53 129 ASP A O 1
ATOM 1025 N N . TYR A 1 130 ? 5.989 0.028 12.226 1.00 59.78 130 TYR A N 1
ATOM 1026 C CA . TYR A 1 130 ? 5.310 0.500 13.444 1.00 59.78 130 TYR A CA 1
ATOM 1027 C C . TYR A 1 130 ? 4.498 1.788 13.247 1.00 59.78 130 TYR A C 1
ATOM 1029 O O . TYR A 1 130 ? 3.844 2.248 14.181 1.00 59.78 130 TYR A O 1
ATOM 1037 N N . ALA A 1 131 ? 4.512 2.368 12.047 1.00 57.69 131 ALA A N 1
ATOM 1038 C CA . ALA A 1 131 ? 3.866 3.639 11.739 1.00 57.69 131 ALA A CA 1
ATOM 1039 C C . ALA A 1 131 ? 2.365 3.652 12.064 1.00 57.69 131 ALA A C 1
ATOM 1041 O O . ALA A 1 131 ? 1.853 4.654 12.542 1.00 57.69 131 ALA A O 1
ATOM 1042 N N . LEU A 1 132 ? 1.673 2.524 11.877 1.00 60.94 132 LEU A N 1
ATOM 1043 C CA . LEU A 1 132 ? 0.245 2.375 12.187 1.00 60.94 132 LEU A CA 1
ATOM 1044 C C . LEU A 1 132 ? -0.077 2.146 13.672 1.00 60.94 132 LEU A C 1
ATOM 1046 O O . LEU A 1 132 ? -1.243 2.103 14.046 1.00 60.94 132 LEU A O 1
ATOM 1050 N N . ARG A 1 133 ? 0.934 1.928 14.519 1.00 63.88 133 ARG A N 1
ATOM 1051 C CA . ARG A 1 133 ? 0.766 1.763 15.976 1.00 63.88 133 ARG A CA 1
ATOM 1052 C C . ARG A 1 133 ? 1.348 2.926 16.768 1.00 63.88 133 ARG A C 1
ATOM 1054 O O . ARG A 1 133 ? 1.241 2.951 17.994 1.00 63.88 133 ARG A O 1
ATOM 1061 N N . ASN A 1 134 ? 1.987 3.867 16.083 1.00 66.75 134 ASN A N 1
ATOM 1062 C CA . ASN A 1 134 ? 2.540 5.043 16.711 1.00 66.75 134 ASN A CA 1
ATOM 1063 C C . ASN A 1 134 ? 1.414 6.041 17.003 1.00 66.75 134 ASN A C 1
ATOM 1065 O O . ASN A 1 134 ? 0.936 6.710 16.096 1.00 66.75 134 ASN A O 1
ATOM 1069 N N . LYS A 1 135 ? 1.034 6.161 18.278 1.00 65.94 135 LYS A N 1
ATOM 1070 C CA . LYS A 1 135 ? -0.001 7.100 18.744 1.00 65.94 135 LYS A CA 1
ATOM 1071 C C . LYS A 1 135 ? 0.353 8.576 18.514 1.00 65.94 135 LYS A C 1
ATOM 1073 O O . LYS A 1 135 ? -0.516 9.426 18.642 1.00 65.94 135 LYS A O 1
ATOM 1078 N N . PHE A 1 136 ? 1.617 8.881 18.218 1.00 67.69 136 PHE A N 1
ATOM 1079 C CA . PHE A 1 136 ? 2.105 10.241 17.973 1.00 67.69 136 PHE A CA 1
ATOM 1080 C C . PHE A 1 136 ? 2.020 10.657 16.499 1.00 67.69 136 PHE A C 1
ATOM 1082 O O . PHE A 1 136 ? 2.422 11.763 16.149 1.00 67.69 136 PHE A O 1
ATOM 1089 N N . VAL A 1 137 ? 1.539 9.770 15.627 1.00 71.31 137 VAL A N 1
ATOM 1090 C CA . VAL A 1 137 ? 1.346 10.041 14.205 1.00 71.31 137 VAL A CA 1
ATOM 1091 C C . VAL A 1 137 ? -0.130 10.343 13.964 1.00 71.31 137 VAL A C 1
ATOM 1093 O O . VAL A 1 137 ? -0.990 9.610 14.431 1.00 71.31 137 VAL A O 1
ATOM 1096 N N . SER A 1 138 ? -0.419 11.428 13.247 1.00 70.94 138 SER A N 1
ATOM 1097 C CA . SER A 1 138 ? -1.790 11.830 12.910 1.00 70.94 138 SER A CA 1
ATOM 1098 C C . SER A 1 138 ? -2.292 11.240 11.591 1.00 70.94 138 SER A C 1
ATOM 1100 O O . SER A 1 138 ? -3.498 11.103 11.418 1.00 70.94 138 SER A O 1
ATOM 1102 N N . ASP A 1 139 ? -1.389 10.890 10.669 1.00 80.69 139 ASP A N 1
ATOM 1103 C CA . ASP A 1 139 ? -1.742 10.341 9.357 1.00 80.69 139 ASP A CA 1
ATOM 1104 C C . ASP A 1 139 ? -1.242 8.900 9.216 1.00 80.69 139 ASP A C 1
ATOM 1106 O O . ASP A 1 139 ? -0.046 8.600 9.249 1.00 80.69 139 ASP A O 1
ATOM 1110 N N . HIS A 1 140 ? -2.171 7.973 9.076 1.00 86.25 140 HIS A N 1
ATOM 1111 C CA . HIS A 1 140 ? -1.889 6.551 9.015 1.00 86.25 140 HIS A CA 1
ATOM 1112 C C . HIS A 1 140 ? -2.229 6.032 7.631 1.00 86.25 140 HIS A C 1
ATOM 1114 O O . HIS A 1 140 ? -3.245 6.402 7.061 1.00 86.25 140 HIS A O 1
ATOM 1120 N N . GLY A 1 141 ? -1.400 5.150 7.086 1.00 89.62 141 GLY A N 1
ATOM 1121 C CA . GLY A 1 141 ? -1.654 4.561 5.780 1.00 89.62 141 GLY A CA 1
ATOM 1122 C C . GLY A 1 141 ? -0.382 4.293 5.004 1.00 89.62 141 GLY A C 1
ATOM 1123 O O . GLY A 1 141 ? 0.710 4.284 5.581 1.00 89.62 141 GLY A O 1
ATOM 1124 N N . TYR A 1 142 ? -0.547 4.039 3.712 1.00 91.88 142 TYR A N 1
ATOM 1125 C CA . TYR A 1 142 ? 0.518 3.586 2.833 1.00 91.88 142 TYR A CA 1
ATOM 1126 C C . TYR A 1 142 ? 0.488 4.311 1.497 1.00 91.88 142 TYR A C 1
ATOM 1128 O O . TYR A 1 142 ? -0.567 4.703 1.007 1.00 91.88 142 TYR A O 1
ATOM 1136 N N . ILE A 1 143 ? 1.666 4.422 0.896 1.00 91.75 143 ILE A N 1
ATOM 1137 C CA . ILE A 1 143 ? 1.889 4.994 -0.426 1.00 91.75 143 ILE A CA 1
ATOM 1138 C C . ILE A 1 143 ? 2.712 4.030 -1.271 1.00 91.75 143 ILE A C 1
ATOM 1140 O O . ILE A 1 143 ? 3.601 3.347 -0.750 1.00 91.75 143 ILE A O 1
ATOM 1144 N N . PHE A 1 144 ? 2.402 3.979 -2.563 1.00 91.94 144 PHE A N 1
ATOM 1145 C CA . PHE A 1 144 ? 3.221 3.276 -3.534 1.00 91.94 144 PHE A CA 1
ATOM 1146 C C . PHE A 1 144 ? 4.562 3.995 -3.718 1.00 91.94 144 PHE A C 1
ATOM 1148 O O . PHE A 1 144 ? 4.622 5.215 -3.861 1.00 91.94 144 PHE A O 1
ATOM 1155 N N . ASP A 1 145 ? 5.643 3.228 -3.715 1.00 90.00 145 ASP A N 1
ATOM 1156 C CA . ASP A 1 145 ? 7.009 3.720 -3.678 1.00 90.00 145 ASP A CA 1
ATOM 1157 C C . ASP A 1 145 ? 7.917 2.810 -4.509 1.00 90.00 145 ASP A C 1
ATOM 1159 O O . ASP A 1 145 ? 8.115 1.631 -4.200 1.00 90.00 145 ASP A O 1
ATOM 1163 N N . CYS A 1 146 ? 8.470 3.371 -5.585 1.00 88.38 146 CYS A N 1
ATOM 1164 C CA . CYS A 1 146 ? 9.301 2.625 -6.527 1.00 88.38 146 CYS A CA 1
ATOM 1165 C C . CYS A 1 146 ? 10.581 2.091 -5.870 1.00 88.38 146 CYS A C 1
ATOM 1167 O O . CYS A 1 146 ? 10.969 0.964 -6.155 1.00 88.38 146 CYS A O 1
ATOM 1169 N N . GLU A 1 147 ? 11.193 2.841 -4.949 1.00 89.06 147 GLU A N 1
ATOM 1170 C CA . GLU A 1 147 ? 12.385 2.393 -4.214 1.00 89.06 147 GLU A CA 1
ATOM 1171 C C . GLU A 1 147 ? 12.079 1.175 -3.330 1.00 89.06 147 GLU A C 1
ATOM 1173 O O . GLU A 1 147 ? 12.833 0.200 -3.289 1.00 89.06 147 GLU A O 1
ATOM 1178 N N . THR A 1 148 ? 10.935 1.193 -2.640 1.00 89.12 148 THR A N 1
ATOM 1179 C CA . THR A 1 148 ? 10.448 0.046 -1.866 1.00 89.12 148 THR A CA 1
ATOM 1180 C C . THR A 1 148 ? 10.205 -1.153 -2.775 1.00 89.12 148 THR A C 1
ATOM 1182 O O . THR A 1 148 ? 10.644 -2.259 -2.451 1.00 89.12 148 THR A O 1
ATOM 1185 N N . LEU A 1 149 ? 9.554 -0.952 -3.924 1.00 89.56 149 LEU A N 1
ATOM 1186 C CA . LEU A 1 149 ? 9.349 -2.027 -4.889 1.00 89.56 149 LEU A CA 1
ATOM 1187 C C . LEU A 1 149 ? 10.689 -2.594 -5.377 1.00 89.56 149 LEU A C 1
ATOM 1189 O O . LEU A 1 149 ? 10.870 -3.807 -5.348 1.00 89.56 149 LEU A O 1
ATOM 1193 N N . GLU A 1 150 ? 11.647 -1.749 -5.759 1.00 88.75 150 GLU A N 1
ATOM 1194 C CA . GLU A 1 150 ? 12.969 -2.185 -6.220 1.00 88.75 150 GLU A CA 1
ATOM 1195 C C . GLU A 1 150 ? 13.696 -3.025 -5.164 1.00 88.75 150 GLU A C 1
ATOM 1197 O O . GLU A 1 150 ? 14.274 -4.069 -5.470 1.00 88.75 150 GLU A O 1
ATOM 1202 N N . LYS A 1 151 ? 13.627 -2.598 -3.902 1.00 86.75 151 LYS A N 1
ATOM 1203 C CA . LYS A 1 151 ? 14.325 -3.250 -2.793 1.00 86.75 151 LYS A CA 1
ATOM 1204 C C . LYS A 1 151 ? 13.728 -4.601 -2.400 1.00 86.75 151 LYS A C 1
ATOM 1206 O O . LYS A 1 151 ? 14.465 -5.488 -1.967 1.00 86.75 151 LYS A O 1
ATOM 1211 N N . TYR A 1 152 ? 12.404 -4.744 -2.463 1.00 86.94 152 TYR A N 1
ATOM 1212 C CA . TYR A 1 152 ? 11.703 -5.898 -1.887 1.00 86.94 152 TYR A CA 1
ATOM 1213 C C . TYR A 1 152 ? 11.051 -6.820 -2.919 1.00 86.94 152 TYR A C 1
ATOM 1215 O O . TYR A 1 152 ? 10.724 -7.961 -2.575 1.00 86.94 152 TYR A O 1
ATOM 1223 N N . CYS A 1 153 ? 10.851 -6.372 -4.161 1.00 85.50 153 CYS A N 1
ATOM 1224 C CA . CYS A 1 153 ? 10.292 -7.212 -5.211 1.00 85.50 153 CYS A CA 1
ATOM 1225 C C . CYS A 1 153 ? 11.245 -8.366 -5.539 1.00 85.50 153 CYS A C 1
ATOM 1227 O O . CYS A 1 153 ? 12.446 -8.190 -5.719 1.00 85.50 153 CYS A O 1
ATOM 1229 N N . GLN A 1 154 ? 10.690 -9.572 -5.649 1.00 83.62 154 GLN A N 1
ATOM 1230 C CA . GLN A 1 154 ? 11.457 -10.778 -5.977 1.00 83.62 154 GLN A CA 1
ATOM 1231 C C . GLN A 1 154 ? 11.441 -11.094 -7.481 1.00 83.62 154 GLN A C 1
ATOM 1233 O O . GLN A 1 154 ? 12.173 -11.964 -7.949 1.00 83.62 154 GLN A O 1
ATOM 1238 N N . SER A 1 155 ? 10.612 -10.397 -8.263 1.00 85.44 155 SER A N 1
ATOM 1239 C CA . SER A 1 155 ? 10.438 -10.660 -9.690 1.00 85.44 155 SER A CA 1
ATOM 1240 C C . SER A 1 155 ? 11.441 -9.869 -10.523 1.00 85.44 155 SER A C 1
ATOM 1242 O O . SER A 1 155 ? 11.288 -8.663 -10.717 1.00 85.44 155 SER A O 1
ATOM 1244 N N . ARG A 1 156 ? 12.433 -10.561 -11.101 1.00 86.25 156 ARG A N 1
ATOM 1245 C CA . ARG A 1 156 ? 13.418 -9.948 -12.015 1.00 86.25 156 ARG A CA 1
ATOM 1246 C C . ARG A 1 156 ? 12.755 -9.192 -13.168 1.00 86.25 156 ARG A C 1
ATOM 1248 O O . ARG A 1 156 ? 13.202 -8.109 -13.516 1.00 86.25 156 ARG A O 1
ATOM 1255 N N . ARG A 1 157 ? 11.658 -9.731 -13.713 1.00 87.62 157 ARG A N 1
ATOM 1256 C CA . ARG A 1 157 ? 10.883 -9.095 -14.790 1.00 87.62 157 ARG A CA 1
ATOM 1257 C C . ARG A 1 157 ? 10.345 -7.724 -14.370 1.00 87.62 157 ARG A C 1
ATOM 1259 O O . ARG A 1 157 ? 10.486 -6.765 -15.124 1.00 87.62 157 ARG A O 1
ATOM 1266 N N . ILE A 1 158 ? 9.761 -7.639 -13.171 1.00 86.38 158 ILE A N 1
ATOM 1267 C CA . ILE A 1 158 ? 9.235 -6.384 -12.609 1.00 86.38 158 ILE A CA 1
ATOM 1268 C C . ILE A 1 158 ? 10.383 -5.395 -12.393 1.00 86.38 158 ILE A C 1
ATOM 1270 O O . ILE A 1 158 ? 10.280 -4.249 -12.816 1.00 86.38 158 ILE A O 1
ATOM 1274 N N . LEU A 1 159 ? 11.508 -5.849 -11.831 1.00 87.25 159 LEU A N 1
ATOM 1275 C CA . LEU A 1 159 ? 12.680 -5.001 -11.592 1.00 87.25 159 LEU A CA 1
ATOM 1276 C C . LEU A 1 159 ? 13.277 -4.433 -12.888 1.00 87.25 159 LEU A C 1
ATOM 1278 O O . LEU A 1 159 ? 13.565 -3.242 -12.962 1.00 87.25 159 LEU A O 1
ATOM 1282 N N . THR A 1 160 ? 13.431 -5.247 -13.937 1.00 88.56 160 THR A N 1
ATOM 1283 C CA . THR A 1 160 ? 13.915 -4.767 -15.242 1.00 88.56 160 THR A CA 1
ATOM 1284 C C . THR A 1 160 ? 12.977 -3.717 -15.832 1.00 88.56 160 THR A C 1
ATOM 1286 O O . THR A 1 160 ? 13.435 -2.704 -16.359 1.00 88.56 160 THR A O 1
ATOM 1289 N N . LYS A 1 161 ? 11.661 -3.934 -15.732 1.00 87.88 161 LYS A N 1
ATOM 1290 C CA . LYS A 1 161 ? 10.660 -2.984 -16.224 1.00 87.88 161 LYS A CA 1
ATOM 1291 C C . LYS A 1 161 ? 10.690 -1.672 -15.440 1.00 87.88 161 LYS A C 1
ATOM 1293 O O . LYS A 1 161 ? 10.676 -0.608 -16.053 1.00 87.88 161 LYS A O 1
ATOM 1298 N N . LEU A 1 162 ? 10.786 -1.755 -14.113 1.00 87.12 162 LEU A N 1
ATOM 1299 C CA . LEU A 1 162 ? 10.902 -0.600 -13.229 1.00 87.12 162 LEU A CA 1
ATOM 1300 C C . LEU A 1 162 ? 12.110 0.262 -13.613 1.00 87.12 162 LEU A C 1
ATOM 1302 O O . LEU A 1 162 ? 11.944 1.450 -13.868 1.00 87.12 162 LEU A O 1
ATOM 1306 N N . LYS A 1 163 ? 13.292 -0.350 -13.767 1.00 87.25 163 LYS A N 1
ATOM 1307 C CA . LYS A 1 163 ? 14.521 0.355 -14.169 1.00 87.25 163 LYS A CA 1
ATOM 1308 C C . LYS A 1 163 ? 14.377 1.076 -15.507 1.00 87.25 163 LYS A C 1
ATOM 1310 O O . LYS A 1 163 ? 14.737 2.243 -15.605 1.00 87.25 163 LYS A O 1
ATOM 1315 N N . ARG A 1 164 ? 13.788 0.420 -16.517 1.00 87.38 164 ARG A N 1
ATOM 1316 C CA . ARG A 1 164 ? 13.519 1.047 -17.826 1.00 87.38 164 ARG A CA 1
ATOM 1317 C C . ARG A 1 164 ? 12.599 2.261 -17.705 1.00 87.38 164 ARG A C 1
ATOM 1319 O O . ARG A 1 164 ? 12.857 3.281 -18.332 1.00 87.38 164 ARG A O 1
ATOM 1326 N N . LYS A 1 165 ? 11.535 2.161 -16.901 1.00 84.75 165 LYS A N 1
ATOM 1327 C CA . LYS A 1 165 ? 10.604 3.278 -16.687 1.00 84.75 165 LYS A CA 1
ATOM 1328 C C . LYS A 1 165 ? 11.238 4.433 -15.923 1.00 84.75 165 LYS A C 1
ATOM 1330 O O . LYS A 1 165 ? 10.985 5.579 -16.272 1.00 84.75 165 LYS A O 1
ATOM 1335 N N . MET A 1 166 ? 12.060 4.141 -14.919 1.00 85.00 166 MET A N 1
ATOM 1336 C CA . MET A 1 166 ? 12.773 5.173 -14.169 1.00 85.00 166 MET A CA 1
ATOM 1337 C C . MET A 1 166 ? 13.808 5.889 -15.045 1.00 85.00 166 MET A C 1
ATOM 1339 O O . MET A 1 166 ? 13.825 7.112 -15.044 1.00 85.00 166 MET A O 1
ATOM 1343 N N . ALA A 1 167 ? 14.580 5.167 -15.865 1.00 85.12 167 ALA A N 1
ATOM 1344 C CA . ALA A 1 167 ? 15.512 5.777 -16.822 1.00 85.12 167 ALA A CA 1
ATOM 1345 C C . ALA A 1 167 ? 14.791 6.689 -17.834 1.00 85.12 167 ALA A C 1
ATOM 1347 O O . ALA A 1 167 ? 15.186 7.835 -18.038 1.00 85.12 167 ALA A O 1
ATOM 1348 N N . ALA A 1 168 ? 13.666 6.218 -18.390 1.00 83.56 168 ALA A N 1
ATOM 1349 C CA . ALA A 1 168 ? 12.842 7.007 -19.306 1.00 83.56 168 ALA A CA 1
ATOM 1350 C C . ALA A 1 168 ? 12.246 8.267 -18.650 1.00 83.56 168 ALA A C 1
ATOM 1352 O O . ALA A 1 168 ? 12.137 9.301 -19.304 1.00 83.56 168 ALA A O 1
ATOM 1353 N N . ALA A 1 169 ? 11.873 8.199 -17.368 1.00 79.19 169 ALA A N 1
ATOM 1354 C CA . ALA A 1 169 ? 11.350 9.342 -16.621 1.00 79.19 169 ALA A CA 1
ATOM 1355 C C . ALA A 1 169 ? 12.439 10.358 -16.232 1.00 79.19 169 ALA A C 1
ATOM 1357 O O . ALA A 1 169 ? 12.157 11.552 -16.165 1.00 79.19 169 ALA A O 1
ATOM 1358 N N . SER A 1 170 ? 13.673 9.900 -16.007 1.00 77.19 170 SER A N 1
ATOM 1359 C CA . SER A 1 170 ? 14.823 10.753 -15.681 1.00 77.19 170 SER A CA 1
ATOM 1360 C C . SER A 1 170 ? 15.450 11.438 -16.901 1.00 77.19 170 SER A C 1
ATOM 1362 O O . SER A 1 170 ? 16.353 12.254 -16.736 1.00 77.19 170 SER A O 1
ATOM 1364 N N . GLY A 1 171 ? 15.002 11.127 -18.124 1.00 65.94 171 GLY A N 1
ATOM 1365 C CA . GLY A 1 171 ? 15.579 11.687 -19.352 1.00 65.94 171 GLY A CA 1
ATOM 1366 C C . GLY A 1 171 ? 16.990 11.175 -19.665 1.00 65.94 171 GLY A C 1
ATOM 1367 O O . GLY A 1 171 ? 17.640 11.692 -20.572 1.00 65.94 171 GLY A O 1
ATOM 1368 N N . GLU A 1 172 ? 17.459 10.147 -18.955 1.00 53.28 172 GLU A N 1
ATOM 1369 C CA . GLU A 1 172 ? 18.676 9.424 -19.306 1.00 53.28 172 GLU A CA 1
ATOM 1370 C C . GLU A 1 172 ? 18.333 8.486 -20.464 1.00 53.28 172 GLU A C 1
ATOM 1372 O O . GLU A 1 172 ? 17.872 7.357 -20.283 1.00 53.28 172 GLU A O 1
ATOM 1377 N N . GLY A 1 173 ? 18.491 8.997 -21.686 1.00 45.12 173 GLY A N 1
ATOM 1378 C CA . GLY A 1 173 ? 18.474 8.175 -22.885 1.00 45.12 173 GLY A CA 1
ATOM 1379 C C . GLY A 1 173 ? 19.519 7.074 -22.740 1.00 45.12 173 GLY A C 1
ATOM 1380 O O . GLY A 1 173 ? 20.711 7.355 -22.652 1.00 45.12 173 GLY A O 1
ATOM 1381 N N . SER A 1 174 ? 19.072 5.822 -22.696 1.00 45.12 174 SER A N 1
ATOM 1382 C CA . SER A 1 174 ? 19.953 4.671 -22.835 1.00 45.12 174 SER A CA 1
ATOM 1383 C C . SER A 1 174 ? 20.477 4.646 -24.271 1.00 45.12 174 SER A C 1
ATOM 1385 O O . SER A 1 174 ? 19.854 4.057 -25.156 1.00 45.12 174 SER A O 1
ATOM 1387 N N . ASP A 1 175 ? 21.595 5.329 -24.496 1.00 43.75 175 ASP A N 1
ATOM 1388 C CA . ASP A 1 175 ? 22.491 5.085 -25.620 1.00 43.75 175 ASP A CA 1
ATOM 1389 C C . ASP A 1 175 ? 23.229 3.766 -25.354 1.00 43.75 175 ASP A C 1
ATOM 1391 O O . ASP A 1 175 ? 24.366 3.742 -24.896 1.00 43.75 175 ASP A O 1
ATOM 1395 N N . ASP A 1 176 ? 22.536 2.647 -25.577 1.00 46.59 176 ASP A N 1
ATOM 1396 C CA . ASP A 1 176 ? 23.177 1.341 -25.742 1.00 46.59 176 ASP A CA 1
ATOM 1397 C C . ASP A 1 176 ? 23.426 1.122 -27.238 1.00 46.59 176 ASP A C 1
ATOM 1399 O O . ASP A 1 176 ? 22.862 0.237 -27.886 1.00 46.59 176 ASP A O 1
ATOM 1403 N N . THR A 1 177 ? 24.304 1.953 -27.797 1.00 51.22 177 THR A N 1
ATOM 1404 C CA . THR A 1 177 ? 25.109 1.548 -28.942 1.00 51.22 177 THR A CA 1
ATOM 1405 C C . THR A 1 177 ? 26.299 0.760 -28.393 1.00 51.22 177 THR A C 1
ATOM 1407 O O . THR A 1 177 ? 27.319 1.332 -28.019 1.00 51.22 177 THR A O 1
ATOM 1410 N N . MET A 1 178 ? 26.190 -0.570 -28.328 1.00 42.84 178 MET A N 1
ATOM 1411 C CA . MET A 1 178 ? 27.374 -1.429 -28.239 1.00 42.84 178 MET A CA 1
ATOM 1412 C C . MET A 1 178 ? 27.326 -2.523 -29.300 1.00 42.84 178 MET A C 1
ATOM 1414 O O . MET A 1 178 ? 26.634 -3.535 -29.193 1.00 42.84 178 MET A O 1
ATOM 1418 N N . GLU A 1 179 ? 28.099 -2.254 -30.349 1.00 44.16 179 GLU A N 1
ATOM 1419 C CA . GLU A 1 179 ? 28.663 -3.227 -31.270 1.00 44.16 179 GLU A CA 1
ATOM 1420 C C . GLU A 1 179 ? 29.454 -4.334 -30.551 1.00 44.16 179 GLU A C 1
ATOM 1422 O O . GLU A 1 179 ? 30.004 -4.131 -29.469 1.00 44.16 179 GLU A O 1
ATOM 1427 N N . SER A 1 180 ? 29.663 -5.417 -31.315 1.00 45.78 180 SER A N 1
ATOM 1428 C CA . SER A 1 180 ? 30.763 -6.398 -31.232 1.00 45.78 180 SER A CA 1
ATOM 1429 C C . SER A 1 180 ? 30.540 -7.597 -30.288 1.00 45.78 180 SER A C 1
ATOM 1431 O O . SER A 1 180 ? 30.167 -7.440 -29.139 1.00 45.78 180 SER A O 1
ATOM 1433 N N . ASN A 1 181 ? 30.823 -8.858 -30.638 1.00 39.22 181 ASN A N 1
ATOM 1434 C CA . ASN A 1 181 ? 31.456 -9.435 -31.824 1.00 39.22 181 ASN A CA 1
ATOM 1435 C C . ASN A 1 181 ? 31.362 -10.986 -31.786 1.00 39.22 181 ASN A C 1
ATOM 1437 O O . ASN A 1 181 ? 31.419 -11.589 -30.720 1.00 39.22 181 ASN A O 1
ATOM 1441 N N . THR A 1 182 ? 31.332 -11.604 -32.973 1.00 41.97 182 THR A N 1
ATOM 1442 C CA . THR A 1 182 ? 32.125 -12.795 -33.372 1.00 41.97 182 THR A CA 1
ATOM 1443 C C . THR A 1 182 ? 31.958 -14.146 -32.634 1.00 41.97 182 THR A C 1
ATOM 1445 O O . THR A 1 182 ? 32.503 -14.356 -31.555 1.00 41.97 182 THR A O 1
ATOM 1448 N N . THR A 1 183 ? 31.403 -15.159 -33.332 1.00 44.03 183 THR A N 1
ATOM 1449 C CA . THR A 1 183 ? 32.097 -16.410 -33.776 1.00 44.03 183 THR A CA 1
ATOM 1450 C C . THR A 1 183 ? 31.156 -17.626 -33.871 1.00 44.03 183 THR A C 1
ATOM 1452 O O . THR A 1 183 ? 30.803 -18.220 -32.855 1.00 44.03 183 THR A O 1
ATOM 1455 N N . ARG A 1 184 ? 30.923 -18.147 -35.089 1.00 48.22 184 ARG A N 1
ATOM 1456 C CA . ARG A 1 184 ? 31.086 -19.594 -35.353 1.00 48.22 184 ARG A CA 1
ATOM 1457 C C . ARG A 1 184 ? 31.320 -19.892 -36.839 1.00 48.22 184 ARG A C 1
ATOM 1459 O O . ARG A 1 184 ? 30.448 -19.702 -37.674 1.00 48.22 184 ARG A O 1
ATOM 1466 N N . ARG A 1 185 ? 32.535 -20.373 -37.129 1.00 50.44 185 ARG A N 1
ATOM 1467 C CA . ARG A 1 185 ? 32.976 -20.981 -38.396 1.00 50.44 185 ARG A CA 1
ATOM 1468 C C . ARG A 1 185 ? 32.337 -22.360 -38.618 1.00 50.44 185 ARG A C 1
ATOM 1470 O O . ARG A 1 185 ? 32.287 -23.145 -37.672 1.00 50.44 185 ARG A O 1
ATOM 1477 N N . LYS A 1 186 ? 32.043 -22.684 -39.883 1.00 47.50 186 LYS A N 1
ATOM 1478 C CA . LYS A 1 186 ? 32.404 -23.921 -40.630 1.00 47.50 186 LYS A CA 1
ATOM 1479 C C . LYS A 1 186 ? 31.836 -23.754 -42.051 1.00 47.50 186 LYS A C 1
ATOM 1481 O O . LYS A 1 186 ? 30.631 -23.616 -42.178 1.00 47.50 186 LYS A O 1
ATOM 1486 N N . ILE A 1 187 ? 32.635 -23.449 -43.077 1.00 49.56 187 ILE A N 1
ATOM 1487 C CA . ILE A 1 187 ? 33.383 -24.389 -43.944 1.00 49.56 187 ILE A CA 1
ATOM 1488 C C . ILE A 1 187 ? 32.569 -25.643 -44.294 1.00 49.56 187 ILE A C 1
ATOM 1490 O O . ILE A 1 187 ? 32.659 -26.621 -43.556 1.00 49.56 187 ILE A O 1
ATOM 1494 N N . MET A 1 188 ? 31.816 -25.557 -45.394 1.00 46.78 188 MET A N 1
ATOM 1495 C CA . MET A 1 188 ? 31.573 -26.519 -46.496 1.00 46.78 188 MET A CA 1
ATOM 1496 C C . MET A 1 188 ? 31.119 -25.585 -47.648 1.00 46.78 188 MET A C 1
ATOM 1498 O O . MET A 1 188 ? 30.296 -24.711 -47.386 1.00 46.78 188 MET A O 1
ATOM 1502 N N . ASP A 1 189 ? 31.729 -25.498 -48.827 1.00 44.81 189 ASP A N 1
ATOM 1503 C CA . ASP A 1 189 ? 32.272 -26.513 -49.737 1.00 44.81 189 ASP A CA 1
ATOM 1504 C C . ASP A 1 189 ? 33.592 -26.077 -50.403 1.00 44.81 189 ASP A C 1
ATOM 1506 O O . ASP A 1 189 ? 33.827 -24.850 -50.524 1.00 44.81 189 ASP A O 1
#

Foldseek 3Di:
DDDDDDDDDDDDDDDDDDDDDPDDPPVVVVVVLLVVLVLVLVLVVVCVVVVQKDWAADDPPDPCCPCLLQVSRTFKMWGPNLVVVVVSLLCSVPPDSPPDDQQVVVLSCLLSQKDWPDQDDPPCVPPGRCQSVPPPDPITIIGGHLVSNCVRHPDPVSNVVSVVSVCVVVVVPPPPPDDDDDDDDDDDD

Sequence (189 aa):
MLGSTTHGIGGDSDSKGELAMAHGDEGLSRIGQSNQIDSFRRFLYDLMSKEVVIVEELKEGDIACDQELNPLAIKAWRVLKIDDWWVAVKQWFQHDASKFNMRAFFMMLRRIGFRPFNKAPAPATSGMDYALRNKFVSDHGYIFDCETLEKYCQSRRILTKLKRKMAAASGEGSDDTMESNTTRRKIMD

Radius of gyration: 26.56 Å; chains: 1; bounding box: 51×79×80 Å

Secondary structure (DSSP, 8-state):
------------------------TTHHHHHHHHHHHHHHHHHHHHHHHTTSEEEEEPPTT-GGG-TTT-TT-EEEEEES-HHHHHHHHHHHTTT-GGG--HHHHHHHHHHTTEEESSPPPS--TT---GGGT-TT-S--EEEE-HHHHHHH---HHHHHHHHHHHHHHHT------------------

pLDDT: mean 70.21, std 21.25, range [28.34, 96.56]